Protein AF-A0A935QCA7-F1 (afdb_monomer_lite)

Radius of gyration: 32.14 Å; chains: 1; bounding box: 74×67×142 Å

pLDDT: mean 78.72, std 18.75, range [39.5, 98.75]

Foldseek 3Di:
DDDDDDDDDDDDDDDDDDDDDDDDDDDDDDDDDFCLDPDPWWWWWAKPNRTDTFDSRQWGWDWAEDLPFWIWIKTKGADPVFRKIKIFIFTQDPWWDKAFALADRRAEGGYKMKMDGNPWIWIQHLFSHFWIWTWPGDWQFKTWTAIWGKTATDPPDPPRIMTIGRTIIIGTHPPTYHDHHPDHHDWDWDADPNRIGTRRHDDDDDDPPPDDDPDPPDPPPPPPPPPDDDDDDDDDDDDDDD

Sequence (242 aa):
MPEVAREDPLIQARPAAAALVTAGCGGSDDPAGPDGGGGDNTFTATIDGQAWASDTNLIGVSGSASPTRPGTLTLSGYQSSSGRAITLSLSFFIGPATQPLGVNVGTTPGGVGTVMVSTDSWLTPLSGAAGFVTLSARTDERIAGTFHFTADALAGAVPATRSVTAGAFDITIDAGLPPLPTGVGSTAVATVGGAPWYAATIVGFMPAAGVFSPGPTTPPTRSRSRRRSPSRPATRTVSRRR

Secondary structure (DSSP, 8-state):
-----------------PPP-----------------SSS-EEEEEETTEEEE--GGG-EEEEEEETTEEEEEEEEEEETTTTEEEEEEEE---SSEEEEESS-TTTSSEEEEEEEETTEEEE--SSS-SEEEEEEEEETTEEEEEEEEEEEESTT-SSSEEEEEEEEEEEE-TT-PPPPP-SPPP--EEEETTEEEE-S------PSTT-----------------PPPPPPP--PPP---

Structure (mmCIF, N/CA/C/O backbone):
data_AF-A0A935QCA7-F1
#
_entry.id   AF-A0A935QCA7-F1
#
loop_
_atom_site.group_PDB
_atom_site.id
_atom_site.type_symbol
_atom_site.label_atom_id
_atom_site.label_alt_id
_atom_site.label_comp_id
_atom_site.label_asym_id
_atom_site.label_entity_id
_atom_site.label_seq_id
_atom_site.pdbx_PDB_ins_code
_atom_site.Cartn_x
_atom_site.Cartn_y
_atom_site.Cartn_z
_atom_site.occupancy
_atom_site.B_iso_or_equiv
_atom_site.auth_seq_id
_atom_site.auth_comp_id
_atom_site.auth_asym_id
_atom_site.auth_atom_id
_atom_site.pdbx_PDB_model_num
ATOM 1 N N . MET A 1 1 ? 44.587 -43.974 43.848 1.00 46.47 1 MET A N 1
ATOM 2 C CA . MET A 1 1 ? 45.429 -43.338 44.886 1.00 46.47 1 MET A CA 1
ATOM 3 C C . MET A 1 1 ? 46.556 -42.602 44.181 1.00 46.47 1 MET A C 1
ATOM 5 O O . MET A 1 1 ? 47.114 -43.248 43.298 1.00 46.47 1 MET A O 1
ATOM 9 N N . PRO A 1 2 ? 46.957 -41.364 44.535 1.00 56.16 2 PRO A N 1
ATOM 10 C CA . PRO A 1 2 ? 46.371 -40.298 45.383 1.00 56.16 2 PRO A CA 1
ATOM 11 C C . PRO A 1 2 ? 45.868 -39.108 44.505 1.00 56.16 2 PRO A C 1
ATOM 13 O O . PRO A 1 2 ? 46.162 -39.085 43.316 1.00 56.16 2 PRO A O 1
ATOM 16 N N . GLU A 1 3 ? 44.958 -38.211 44.903 1.00 52.09 3 GLU A N 1
ATOM 17 C CA . GLU A 1 3 ? 44.884 -37.281 46.057 1.00 52.09 3 GLU A CA 1
ATOM 18 C C . GLU A 1 3 ? 45.622 -35.933 45.824 1.00 52.09 3 GLU A C 1
ATOM 20 O O . GLU A 1 3 ? 46.782 -35.919 45.426 1.00 52.09 3 GLU A O 1
ATOM 25 N N . VAL A 1 4 ? 44.939 -34.840 46.218 1.00 55.34 4 VAL A N 1
ATOM 26 C CA . VAL A 1 4 ? 45.416 -33.475 46.571 1.00 55.34 4 VAL A CA 1
ATOM 27 C C . VAL A 1 4 ? 45.590 -32.498 45.391 1.00 55.34 4 VAL A C 1
ATOM 29 O O . VAL A 1 4 ? 46.539 -32.597 44.627 1.00 55.34 4 VAL A O 1
ATOM 32 N N . ALA A 1 5 ? 44.622 -31.622 45.089 1.00 58.06 5 ALA A N 1
ATOM 33 C CA . ALA A 1 5 ? 44.216 -30.370 45.767 1.00 58.06 5 ALA A CA 1
ATOM 34 C C . ALA A 1 5 ? 45.200 -29.194 45.604 1.00 58.06 5 ALA A C 1
ATOM 36 O O . ALA A 1 5 ? 46.392 -29.344 45.866 1.00 58.06 5 ALA A O 1
ATOM 37 N N . ARG A 1 6 ? 44.667 -28.008 45.261 1.00 61.03 6 ARG A N 1
ATOM 38 C CA . ARG A 1 6 ? 44.834 -26.760 46.036 1.00 61.03 6 ARG A CA 1
ATOM 39 C C . ARG A 1 6 ? 44.073 -25.579 45.427 1.00 61.03 6 ARG A C 1
ATOM 41 O O . ARG A 1 6 ? 44.167 -25.295 44.237 1.00 61.03 6 ARG A O 1
ATOM 48 N N . GLU A 1 7 ? 43.335 -24.936 46.318 1.00 59.41 7 GLU A N 1
ATOM 49 C CA . GLU A 1 7 ? 42.719 -23.615 46.243 1.00 59.41 7 GLU A CA 1
ATOM 50 C C . GLU A 1 7 ? 43.808 -22.522 46.218 1.00 59.41 7 GLU A C 1
ATOM 52 O O . GLU A 1 7 ? 44.901 -22.754 46.737 1.00 59.41 7 GLU A O 1
ATOM 57 N N . ASP A 1 8 ? 43.559 -21.363 45.597 1.00 61.22 8 ASP A N 1
ATOM 58 C CA . ASP A 1 8 ? 43.246 -20.112 46.322 1.00 61.22 8 ASP A CA 1
ATOM 59 C C . ASP A 1 8 ? 43.203 -18.861 45.400 1.00 61.22 8 ASP A C 1
ATOM 61 O O . ASP A 1 8 ? 43.739 -18.878 44.287 1.00 61.22 8 ASP A O 1
ATOM 65 N N . PRO A 1 9 ? 42.521 -17.777 45.833 1.00 63.38 9 PRO A N 1
ATOM 66 C CA . PRO A 1 9 ? 41.985 -16.704 45.004 1.00 63.38 9 PRO A CA 1
ATOM 67 C C . PRO A 1 9 ? 42.939 -15.515 44.856 1.00 63.38 9 PRO A C 1
ATOM 69 O O . PRO A 1 9 ? 43.702 -15.176 45.758 1.00 63.38 9 PRO A O 1
ATOM 72 N N . LEU A 1 10 ? 42.795 -14.778 43.753 1.00 60.47 10 LEU A N 1
ATOM 73 C CA . LEU A 1 10 ? 43.301 -13.411 43.652 1.00 60.47 10 LEU A CA 1
ATOM 74 C C . LEU A 1 10 ? 42.144 -12.428 43.500 1.00 60.47 10 LEU A C 1
ATOM 76 O O . LEU A 1 10 ? 41.567 -12.223 42.436 1.00 60.47 10 LEU A O 1
ATOM 80 N N . ILE A 1 11 ? 41.846 -11.827 44.647 1.00 57.12 11 ILE A N 1
ATOM 81 C CA . ILE A 1 11 ? 41.298 -10.489 44.837 1.00 57.12 11 ILE A CA 1
ATOM 82 C C . ILE A 1 11 ? 41.919 -9.534 43.805 1.00 57.12 11 ILE A C 1
ATOM 84 O O . ILE A 1 11 ? 43.132 -9.328 43.818 1.00 57.12 11 ILE A O 1
ATOM 88 N N . GLN A 1 12 ? 41.105 -8.890 42.963 1.00 57.69 12 GLN A N 1
ATOM 89 C CA . GLN A 1 12 ? 41.551 -7.699 42.241 1.00 57.69 12 GLN A CA 1
ATOM 90 C C . GLN A 1 12 ? 40.527 -6.569 42.330 1.00 57.69 12 GLN A C 1
ATOM 92 O O . GLN A 1 12 ? 39.317 -6.746 42.195 1.00 57.69 12 GLN A O 1
ATOM 97 N N . ALA A 1 13 ? 41.080 -5.415 42.680 1.00 54.44 13 ALA A N 1
ATOM 98 C CA . ALA A 1 13 ? 40.424 -4.245 43.215 1.00 54.44 13 ALA A CA 1
ATOM 99 C C . ALA A 1 13 ? 39.605 -3.459 42.181 1.00 54.44 13 ALA A C 1
ATOM 101 O O . ALA A 1 13 ? 39.908 -3.410 40.992 1.00 54.44 13 ALA A O 1
ATOM 102 N N . ARG A 1 14 ? 38.584 -2.785 42.714 1.00 53.31 14 ARG A N 1
ATOM 103 C CA . ARG A 1 14 ? 37.713 -1.806 42.055 1.00 53.31 14 ARG A CA 1
ATOM 104 C C . ARG A 1 14 ? 38.519 -0.614 41.521 1.00 53.31 14 ARG A C 1
ATOM 106 O O . ARG A 1 14 ? 39.461 -0.178 42.181 1.00 53.31 14 ARG A O 1
ATOM 113 N N . PRO A 1 15 ? 38.003 0.049 40.480 1.00 53.66 15 PRO A N 1
ATOM 114 C CA . PRO A 1 15 ? 37.894 1.500 40.551 1.00 53.66 15 PRO A CA 1
ATOM 115 C C . PRO A 1 15 ? 36.438 1.957 40.421 1.00 53.66 15 PRO A C 1
ATOM 117 O O . PRO A 1 15 ? 35.685 1.527 39.550 1.00 53.66 15 PRO A O 1
ATOM 120 N N . ALA A 1 16 ? 36.050 2.838 41.341 1.00 50.91 16 ALA A N 1
ATOM 121 C CA . ALA A 1 16 ? 34.823 3.610 41.286 1.00 50.91 16 ALA A CA 1
ATOM 122 C C . ALA A 1 16 ? 34.967 4.705 40.220 1.00 50.91 16 ALA A C 1
ATOM 124 O O . ALA A 1 16 ? 35.878 5.527 40.305 1.00 50.91 16 ALA A O 1
ATOM 125 N N . ALA A 1 17 ? 34.063 4.728 39.243 1.00 54.78 17 ALA A N 1
ATOM 126 C CA . ALA A 1 17 ? 33.897 5.851 38.331 1.00 54.78 17 ALA A CA 1
ATOM 127 C C . ALA A 1 17 ? 32.626 6.611 38.729 1.00 54.78 17 ALA A C 1
ATOM 129 O O . ALA A 1 17 ? 31.525 6.061 38.720 1.00 54.78 17 ALA A O 1
ATOM 130 N N . ALA A 1 18 ? 32.813 7.864 39.139 1.00 49.09 18 ALA A N 1
ATOM 131 C CA . ALA A 1 18 ? 31.759 8.813 39.450 1.00 49.09 18 ALA A CA 1
ATOM 132 C C . ALA A 1 18 ? 31.073 9.272 38.153 1.00 49.09 18 ALA A C 1
ATOM 134 O O . ALA A 1 18 ? 31.738 9.792 37.258 1.00 49.09 18 ALA A O 1
ATOM 135 N N . ALA A 1 19 ? 29.754 9.095 38.061 1.00 48.03 19 ALA A N 1
ATOM 136 C CA . ALA A 1 19 ? 28.940 9.655 36.989 1.00 48.03 19 ALA A CA 1
ATOM 137 C C . ALA A 1 19 ? 28.263 10.945 37.474 1.00 48.03 19 ALA A C 1
ATOM 139 O O . ALA A 1 19 ? 27.585 10.976 38.501 1.00 48.03 19 ALA A O 1
ATOM 140 N N . LEU A 1 20 ? 28.523 12.009 36.722 1.00 52.78 20 LEU A N 1
ATOM 141 C CA . LEU A 1 20 ? 28.057 13.379 36.886 1.00 52.78 20 LEU A CA 1
ATOM 142 C C . LEU A 1 20 ? 26.547 13.458 36.586 1.00 52.78 20 LEU A C 1
ATOM 144 O O . LEU A 1 20 ? 26.110 13.012 35.528 1.00 52.78 20 LEU A O 1
ATOM 148 N N . VAL A 1 21 ? 25.754 14.039 37.489 1.00 52.41 21 VAL A N 1
ATOM 149 C CA . VAL A 1 21 ? 24.323 14.308 37.269 1.00 52.41 21 VAL A CA 1
ATOM 150 C C . VAL A 1 21 ? 24.182 15.742 36.764 1.00 52.41 21 VAL A C 1
ATOM 152 O O . VAL A 1 21 ? 24.304 16.689 37.538 1.00 52.41 21 VAL A O 1
ATOM 155 N N . THR A 1 22 ? 23.933 15.919 35.469 1.00 54.44 22 THR A N 1
ATOM 156 C CA . THR A 1 22 ? 23.492 17.202 34.909 1.00 54.44 22 THR A CA 1
ATOM 157 C C . THR A 1 22 ? 21.975 17.210 34.811 1.00 54.44 22 THR A C 1
ATOM 159 O O . THR A 1 22 ? 21.391 16.546 33.958 1.00 54.44 22 THR A O 1
ATOM 162 N N . ALA A 1 23 ? 21.346 17.978 35.696 1.00 58.66 23 ALA A N 1
ATOM 163 C CA . ALA A 1 23 ? 19.968 18.413 35.557 1.00 58.66 23 ALA A CA 1
ATOM 164 C C . ALA A 1 23 ? 19.895 19.493 34.463 1.00 58.66 23 ALA A C 1
ATOM 166 O O . ALA A 1 23 ? 20.467 20.570 34.616 1.00 58.66 23 ALA A O 1
ATOM 167 N N . GLY A 1 24 ? 19.202 19.194 33.366 1.00 47.19 24 GLY A N 1
ATOM 168 C CA . GLY A 1 24 ? 18.862 20.142 32.309 1.00 47.19 24 GLY A CA 1
ATOM 169 C C . GLY A 1 24 ? 17.385 19.991 31.971 1.00 47.19 24 GLY A C 1
ATOM 170 O O . GLY A 1 24 ? 16.966 18.948 31.483 1.00 47.19 24 GLY A O 1
ATOM 171 N N . CYS A 1 25 ? 16.600 21.017 32.282 1.00 54.28 25 CYS A N 1
ATOM 172 C CA . CYS A 1 25 ? 15.182 21.124 31.966 1.00 54.28 25 CYS A CA 1
ATOM 173 C C . CYS A 1 25 ? 15.006 22.355 31.067 1.00 54.28 25 CYS A C 1
ATOM 175 O O . CYS A 1 25 ? 15.488 23.427 31.435 1.00 54.28 25 CYS A O 1
ATOM 177 N N . GLY A 1 26 ? 14.315 22.209 29.931 1.00 43.91 26 GLY A N 1
ATOM 178 C CA . GLY A 1 26 ? 13.704 23.333 29.213 1.00 43.91 26 GLY A CA 1
ATOM 179 C C . GLY A 1 26 ? 13.852 23.330 27.688 1.00 43.91 26 GLY A C 1
ATOM 180 O O . GLY A 1 26 ? 14.958 23.469 27.180 1.00 43.91 26 GLY A O 1
ATOM 181 N N . GLY A 1 27 ? 12.708 23.312 26.990 1.00 39.50 27 GLY A N 1
ATOM 182 C CA . GLY A 1 27 ? 12.550 23.948 25.675 1.00 39.50 27 GLY A CA 1
ATOM 183 C C . GLY A 1 27 ? 12.119 23.028 24.536 1.00 39.50 27 GLY A C 1
ATOM 184 O O . GLY A 1 27 ? 12.962 22.510 23.819 1.00 39.50 27 GLY A O 1
ATOM 185 N N . SER A 1 28 ? 10.807 22.872 24.376 1.00 49.06 28 SER A N 1
ATOM 186 C CA . SER A 1 28 ? 10.118 22.180 23.284 1.00 49.06 28 SER A CA 1
ATOM 187 C C . SER A 1 28 ? 10.320 22.854 21.923 1.00 49.06 28 SER A C 1
ATOM 189 O O . SER A 1 28 ? 10.193 24.071 21.857 1.00 49.06 28 SER A O 1
ATOM 191 N N . ASP A 1 29 ? 10.569 22.054 20.880 1.00 44.25 29 ASP A N 1
ATOM 192 C CA . ASP A 1 29 ? 10.090 22.196 19.487 1.00 44.25 29 ASP A CA 1
ATOM 193 C C . ASP A 1 29 ? 10.704 21.064 18.633 1.00 44.25 29 ASP A C 1
ATOM 195 O O . ASP A 1 29 ? 11.436 21.303 17.673 1.00 44.25 29 ASP A O 1
ATOM 199 N N . ASP A 1 30 ? 10.429 19.805 18.991 1.00 43.28 30 ASP A N 1
ATOM 200 C CA . ASP A 1 30 ? 10.737 18.674 18.110 1.00 43.28 30 ASP A CA 1
ATOM 201 C C . ASP A 1 30 ? 9.495 18.336 17.268 1.00 43.28 30 ASP A C 1
ATOM 203 O O . ASP A 1 30 ? 8.389 18.233 17.815 1.00 43.28 30 ASP A O 1
ATOM 207 N N . PRO A 1 31 ? 9.624 18.157 15.939 1.00 44.34 31 PRO A N 1
ATOM 208 C CA . PRO A 1 31 ? 8.545 17.590 15.148 1.00 44.34 31 PRO A CA 1
ATOM 209 C C . PRO A 1 31 ? 8.287 16.180 15.674 1.00 44.34 31 PRO A C 1
ATOM 211 O O . PRO A 1 31 ? 9.230 15.402 15.793 1.00 44.34 31 PRO A O 1
ATOM 214 N N . ALA A 1 32 ? 7.027 15.865 15.989 1.00 44.53 32 ALA A N 1
ATOM 215 C CA . ALA A 1 32 ? 6.603 14.527 16.385 1.00 44.53 32 ALA A CA 1
ATOM 216 C C . ALA A 1 32 ? 7.219 13.487 15.432 1.00 44.53 32 ALA A C 1
ATOM 218 O O . ALA A 1 32 ? 6.808 13.359 14.274 1.00 44.53 32 ALA A O 1
ATOM 219 N N . GLY A 1 33 ? 8.260 12.799 15.903 1.00 44.25 33 GLY A N 1
ATOM 220 C CA . GLY A 1 33 ? 8.757 11.597 15.259 1.00 44.25 33 GLY A CA 1
ATOM 221 C C . GLY A 1 33 ? 7.656 10.541 15.320 1.00 44.25 33 GLY A C 1
ATOM 222 O O . GLY A 1 33 ? 6.791 10.616 16.193 1.00 44.25 33 GLY A O 1
ATOM 223 N N . PRO A 1 34 ? 7.619 9.575 14.390 1.00 50.72 34 PRO A N 1
ATOM 224 C CA . PRO A 1 34 ? 6.672 8.484 14.516 1.00 50.72 34 PRO A CA 1
ATOM 225 C C . PRO A 1 34 ? 7.033 7.697 15.779 1.00 50.72 34 PRO A C 1
ATOM 227 O O . PRO A 1 34 ? 8.051 7.006 15.807 1.00 50.72 34 PRO A O 1
ATOM 230 N N . ASP A 1 35 ? 6.209 7.834 16.815 1.00 50.91 35 ASP A N 1
ATOM 231 C CA . ASP A 1 35 ? 6.250 7.031 18.033 1.00 50.91 35 ASP A CA 1
ATOM 232 C C . ASP A 1 35 ? 5.910 5.576 17.669 1.00 50.91 35 ASP A C 1
ATOM 234 O O . ASP A 1 35 ? 4.781 5.104 17.800 1.00 50.91 35 ASP A O 1
ATOM 238 N N . GLY A 1 36 ? 6.893 4.867 17.114 1.00 49.38 36 GLY A N 1
ATOM 239 C CA . GLY A 1 36 ? 6.853 3.430 16.892 1.00 49.38 36 GLY A CA 1
ATOM 240 C C . GLY A 1 36 ? 7.036 2.729 18.230 1.00 49.38 36 GLY A C 1
ATOM 241 O O . GLY A 1 36 ? 8.159 2.401 18.611 1.00 49.38 36 GLY A O 1
ATOM 242 N N . GLY A 1 37 ? 5.929 2.560 18.955 1.00 44.25 37 GLY A N 1
ATOM 243 C CA . GLY A 1 37 ? 5.856 1.874 20.241 1.00 44.25 37 GLY A CA 1
ATOM 244 C C . GLY A 1 37 ? 6.550 0.511 20.221 1.00 44.25 37 GLY A C 1
ATOM 245 O O . GLY A 1 37 ? 6.392 -0.283 19.291 1.00 44.25 37 GLY A O 1
ATOM 246 N N . GLY A 1 38 ? 7.340 0.247 21.262 1.00 46.62 38 GLY A N 1
ATOM 247 C CA . GLY A 1 38 ? 8.055 -1.009 21.486 1.00 46.62 38 GLY A CA 1
ATOM 248 C C . GLY A 1 38 ? 7.128 -2.164 21.875 1.00 46.62 38 GLY A C 1
ATOM 249 O O . GLY A 1 38 ? 7.169 -2.625 23.013 1.00 46.62 38 GLY A O 1
ATOM 250 N N . GLY A 1 39 ? 6.304 -2.623 20.931 1.00 60.97 39 GLY A N 1
ATOM 251 C CA . GLY A 1 39 ? 5.533 -3.869 20.994 1.00 60.97 39 GLY A CA 1
ATOM 252 C C . GLY A 1 39 ? 5.978 -4.877 19.926 1.00 60.97 39 GLY A C 1
ATOM 253 O O . GLY A 1 39 ? 6.902 -4.604 19.159 1.00 60.97 39 GLY A O 1
ATOM 254 N N . ASP A 1 40 ? 5.294 -6.023 19.839 1.00 81.94 40 ASP A N 1
ATOM 255 C CA . ASP A 1 40 ? 5.497 -7.090 18.835 1.00 81.94 40 ASP A CA 1
ATOM 256 C C . ASP A 1 40 ? 5.087 -6.663 17.401 1.00 81.94 40 ASP A C 1
ATOM 258 O O . ASP A 1 40 ? 4.494 -7.430 16.641 1.00 81.94 40 ASP A O 1
ATOM 262 N N . ASN A 1 41 ? 5.373 -5.414 17.022 1.00 92.44 41 ASN A N 1
ATOM 263 C CA . ASN A 1 41 ? 5.022 -4.837 15.734 1.00 92.44 41 ASN A CA 1
ATOM 264 C C . ASN A 1 41 ? 5.742 -5.586 14.613 1.00 92.44 41 ASN A C 1
ATOM 266 O O . ASN A 1 41 ? 6.968 -5.742 14.618 1.00 92.44 41 ASN A O 1
ATOM 270 N N . THR A 1 42 ? 4.978 -6.007 13.609 1.00 96.44 42 THR A N 1
ATOM 271 C CA . THR A 1 42 ? 5.507 -6.713 12.444 1.00 96.44 42 THR A CA 1
ATOM 272 C C . THR A 1 42 ? 5.120 -6.002 11.159 1.00 96.44 42 THR A C 1
ATOM 274 O O . THR A 1 42 ? 3.991 -5.544 10.986 1.00 96.44 42 THR A O 1
ATOM 277 N N . PHE A 1 43 ? 6.071 -5.926 10.229 1.00 97.94 43 PHE A N 1
ATOM 278 C CA . PHE A 1 43 ? 5.833 -5.478 8.864 1.00 97.94 43 PHE A CA 1
ATOM 279 C C . PHE A 1 43 ? 6.780 -6.244 7.941 1.00 97.94 43 PHE A C 1
ATOM 281 O O . PHE A 1 43 ? 7.991 -6.024 7.940 1.00 97.94 43 PHE A O 1
ATOM 288 N N . THR A 1 44 ? 6.228 -7.204 7.206 1.00 98.56 44 THR A N 1
ATOM 289 C CA . THR A 1 44 ? 6.987 -8.193 6.433 1.00 98.56 44 THR A CA 1
ATOM 290 C C . THR A 1 44 ? 6.431 -8.326 5.026 1.00 98.56 44 THR A C 1
ATOM 292 O O . THR A 1 44 ? 5.275 -7.985 4.771 1.00 98.56 44 THR A O 1
ATOM 295 N N . ALA A 1 45 ? 7.268 -8.780 4.097 1.00 98.69 45 ALA A N 1
ATOM 296 C CA . ALA A 1 45 ? 6.901 -9.051 2.714 1.00 98.69 45 ALA A CA 1
ATOM 297 C C . ALA A 1 45 ? 7.975 -9.899 2.021 1.00 98.69 45 ALA A C 1
ATOM 299 O O . ALA A 1 45 ? 9.017 -10.234 2.581 1.00 98.69 45 ALA A O 1
ATOM 300 N N . THR A 1 46 ? 7.740 -10.197 0.750 1.00 98.62 46 THR A N 1
ATOM 301 C CA . THR A 1 46 ? 8.733 -10.720 -0.184 1.00 98.62 46 THR A CA 1
ATOM 302 C C . THR A 1 46 ? 8.860 -9.761 -1.366 1.00 98.62 46 THR A C 1
ATOM 304 O O . THR A 1 46 ? 7.874 -9.519 -2.062 1.00 98.62 46 THR A O 1
ATOM 307 N N . ILE A 1 47 ? 10.062 -9.230 -1.601 1.00 98.31 47 ILE A N 1
ATOM 308 C CA . ILE A 1 47 ? 10.387 -8.333 -2.721 1.00 98.31 47 ILE A CA 1
ATOM 309 C C . ILE A 1 47 ? 11.178 -9.138 -3.755 1.00 98.31 47 ILE A C 1
ATOM 311 O O . ILE A 1 47 ? 12.303 -9.553 -3.481 1.00 98.31 47 ILE A O 1
ATOM 315 N N . ASP A 1 48 ? 10.592 -9.388 -4.925 1.00 97.69 48 ASP A N 1
ATOM 316 C CA . ASP A 1 48 ? 11.178 -10.209 -6.002 1.00 97.69 48 ASP A CA 1
ATOM 317 C C . ASP A 1 48 ? 11.718 -11.565 -5.524 1.00 97.69 48 ASP A C 1
ATOM 319 O O . ASP A 1 48 ? 12.842 -11.975 -5.822 1.00 97.69 48 ASP A O 1
ATOM 323 N N . GLY A 1 49 ? 10.919 -12.259 -4.716 1.00 97.56 49 GLY A N 1
ATOM 324 C CA . GLY A 1 49 ? 11.289 -13.554 -4.143 1.00 97.56 49 GLY A CA 1
ATOM 325 C C . GLY A 1 49 ? 12.252 -13.481 -2.953 1.00 97.56 49 GLY A C 1
ATOM 326 O O . GLY A 1 49 ? 12.534 -14.515 -2.357 1.00 97.56 49 GLY A O 1
ATOM 327 N N . GLN A 1 50 ? 12.743 -12.296 -2.572 1.00 97.62 50 GLN A N 1
ATOM 328 C CA . GLN A 1 50 ? 13.600 -12.116 -1.399 1.00 97.62 50 GLN A CA 1
ATOM 329 C C . GLN A 1 50 ? 12.787 -11.684 -0.181 1.00 97.62 50 GLN A C 1
ATOM 331 O O . GLN A 1 50 ? 12.052 -10.697 -0.244 1.00 97.62 50 GLN A O 1
ATOM 336 N N . ALA A 1 51 ? 12.949 -12.395 0.934 1.00 98.12 51 ALA A N 1
ATOM 337 C CA . ALA A 1 51 ? 12.300 -12.041 2.189 1.00 98.12 51 ALA A CA 1
ATOM 338 C C . ALA A 1 51 ? 12.723 -10.638 2.652 1.00 98.12 51 ALA A C 1
ATOM 340 O O . ALA A 1 51 ? 13.892 -10.254 2.563 1.00 98.12 51 ALA A O 1
ATOM 341 N N . TRP A 1 52 ? 11.756 -9.882 3.157 1.00 98.31 52 TRP A N 1
ATOM 342 C CA . TRP A 1 52 ? 11.938 -8.553 3.716 1.00 98.31 52 TRP A CA 1
ATOM 343 C C . TRP A 1 52 ? 11.139 -8.436 5.013 1.00 98.31 52 TRP A C 1
ATOM 345 O O . TRP A 1 52 ? 9.989 -8.870 5.098 1.00 98.31 52 TRP A O 1
ATOM 355 N N . ALA A 1 53 ? 11.758 -7.831 6.017 1.00 98.00 53 ALA A N 1
ATOM 356 C CA . ALA A 1 53 ? 11.123 -7.470 7.271 1.00 98.00 53 ALA A CA 1
ATOM 357 C C . ALA A 1 53 ? 11.674 -6.113 7.699 1.00 98.00 53 ALA A C 1
ATOM 359 O O . ALA A 1 53 ? 12.891 -5.909 7.654 1.00 98.00 53 ALA A O 1
ATOM 360 N N . SER A 1 54 ? 10.781 -5.202 8.078 1.00 97.69 54 SER A N 1
ATOM 361 C CA . SER A 1 54 ? 11.168 -3.946 8.711 1.00 97.69 54 SER A CA 1
ATOM 362 C C . SER A 1 54 ? 11.85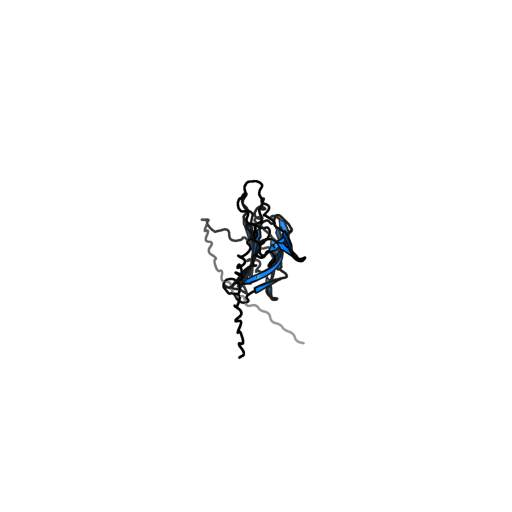6 -4.225 10.039 1.00 97.69 54 SER A C 1
ATOM 364 O O . SER A 1 54 ? 11.472 -5.147 10.760 1.00 97.69 54 SER A O 1
ATOM 366 N N . ASP A 1 55 ? 12.809 -3.374 10.402 1.00 95.44 55 ASP A N 1
ATOM 367 C CA . ASP A 1 55 ? 13.243 -3.298 11.789 1.00 95.44 55 ASP A CA 1
ATOM 368 C C . ASP A 1 55 ? 12.057 -2.788 12.620 1.00 95.44 55 ASP A C 1
ATOM 370 O O . ASP A 1 55 ? 11.383 -1.838 12.210 1.00 95.44 55 ASP A O 1
ATOM 374 N N . THR A 1 56 ? 11.783 -3.414 13.767 1.00 91.19 56 THR A N 1
ATOM 375 C CA . THR A 1 56 ? 10.591 -3.132 14.589 1.00 91.19 56 THR A CA 1
ATOM 376 C C . THR A 1 56 ? 10.486 -1.654 14.973 1.00 91.19 56 THR A C 1
ATOM 378 O O . THR A 1 56 ? 9.410 -1.071 14.886 1.00 91.19 56 THR A O 1
ATOM 381 N N . ASN A 1 57 ? 11.618 -1.016 15.290 1.00 90.12 57 ASN A N 1
ATOM 382 C CA . ASN A 1 57 ? 11.682 0.400 15.678 1.00 90.12 57 ASN A CA 1
ATOM 383 C C . ASN A 1 57 ? 11.575 1.374 14.491 1.00 90.12 57 ASN A C 1
ATOM 385 O O . ASN A 1 57 ? 11.591 2.584 14.690 1.00 90.12 57 ASN A O 1
ATOM 389 N N . LEU A 1 58 ? 11.530 0.866 13.256 1.00 93.75 58 LEU A N 1
ATOM 390 C CA . LEU A 1 58 ? 11.432 1.658 12.025 1.00 93.75 58 LEU A CA 1
ATOM 391 C C . LEU A 1 58 ? 10.112 1.399 11.288 1.00 93.75 58 LEU A C 1
ATOM 393 O O . LEU A 1 58 ? 9.982 1.693 10.097 1.00 93.75 58 LEU A O 1
ATOM 397 N N . ILE A 1 59 ? 9.130 0.850 12.006 1.00 94.69 59 ILE A N 1
ATOM 398 C CA . ILE A 1 59 ? 7.741 0.780 11.575 1.00 94.69 59 ILE A CA 1
ATOM 399 C C . ILE A 1 59 ? 7.060 2.091 11.969 1.00 94.69 59 ILE A C 1
ATOM 401 O O . ILE A 1 59 ? 7.101 2.508 13.123 1.00 94.69 59 ILE A O 1
ATOM 405 N N . GLY A 1 60 ? 6.429 2.739 10.996 1.00 90.69 60 GLY A N 1
ATOM 406 C CA . GLY A 1 60 ? 5.720 3.998 11.176 1.00 90.69 60 GLY A CA 1
ATOM 407 C C . GLY A 1 60 ? 4.274 3.887 10.723 1.00 90.69 60 GLY A C 1
ATOM 408 O O . GLY A 1 60 ? 3.984 3.360 9.647 1.00 90.69 60 GLY A O 1
ATOM 409 N N . VAL A 1 61 ? 3.373 4.437 11.530 1.00 90.81 61 VAL A N 1
ATOM 410 C CA . VAL A 1 61 ? 1.977 4.665 11.163 1.00 90.81 61 VAL A CA 1
ATOM 411 C C . VAL A 1 61 ? 1.709 6.145 11.338 1.00 90.81 61 VAL A C 1
ATOM 413 O O . VAL A 1 61 ? 1.943 6.714 12.398 1.00 90.81 61 VAL A O 1
ATOM 416 N N . SER A 1 62 ? 1.236 6.789 10.284 1.00 88.00 62 SER A N 1
ATOM 417 C CA . SER A 1 62 ? 0.801 8.178 10.352 1.00 88.00 62 SER A CA 1
ATOM 418 C C . SER A 1 62 ? -0.460 8.361 9.538 1.00 88.00 62 SER A C 1
ATOM 420 O O . SER A 1 62 ? -0.821 7.541 8.696 1.00 88.00 62 SER A O 1
ATOM 422 N N . GLY A 1 63 ? -1.155 9.458 9.762 1.00 82.19 63 GLY A N 1
ATOM 423 C CA . GLY A 1 63 ? -2.246 9.832 8.893 1.00 82.19 63 GLY A CA 1
ATOM 424 C C . GLY A 1 63 ? -2.828 11.162 9.295 1.00 82.19 63 GLY A C 1
ATOM 425 O O . GLY A 1 63 ? -2.411 11.795 10.261 1.00 82.19 63 GLY A O 1
ATOM 426 N N . SER A 1 64 ? -3.787 11.603 8.507 1.00 77.06 64 SER A N 1
ATOM 427 C CA . SER A 1 64 ? -4.469 12.864 8.736 1.00 77.06 64 SER A CA 1
ATOM 428 C C . SER A 1 64 ? -5.925 12.704 8.362 1.00 77.06 64 SER A C 1
ATOM 430 O O . SER A 1 64 ? -6.255 11.971 7.433 1.00 77.06 64 SER A O 1
ATOM 432 N N . ALA A 1 65 ? -6.798 13.405 9.069 1.00 70.12 65 ALA A N 1
ATOM 433 C CA . ALA A 1 65 ? -8.201 13.507 8.724 1.00 70.12 65 ALA A CA 1
ATOM 434 C C . ALA A 1 65 ? -8.612 14.975 8.776 1.00 70.12 65 ALA A C 1
ATOM 436 O O . ALA A 1 65 ? -8.144 15.740 9.618 1.00 70.12 65 ALA A O 1
ATOM 437 N N . SER A 1 66 ? -9.481 15.378 7.857 1.00 65.50 66 SER A N 1
ATOM 438 C CA . SER A 1 66 ? -10.102 16.698 7.870 1.00 65.50 66 SER A CA 1
ATOM 439 C C . SER A 1 66 ? -11.597 16.522 7.633 1.00 65.50 66 SER A C 1
ATOM 441 O O . SER A 1 66 ? -11.968 15.686 6.813 1.00 65.50 66 SER A O 1
ATOM 443 N N . PRO A 1 67 ? -12.469 17.343 8.243 1.00 62.62 67 PRO A N 1
ATOM 444 C CA . PRO A 1 67 ? -13.904 17.311 7.948 1.00 62.62 67 PRO A CA 1
ATOM 445 C C . PRO A 1 67 ? -14.226 17.526 6.461 1.00 62.62 67 PRO A C 1
ATOM 447 O O . PRO A 1 67 ? -15.299 17.164 5.995 1.00 62.62 67 PRO A O 1
ATOM 450 N N . THR A 1 68 ? -13.300 18.143 5.721 1.00 63.12 68 THR A N 1
ATOM 451 C CA . THR A 1 68 ? -13.477 18.523 4.312 1.00 63.12 68 THR A CA 1
ATOM 452 C C . THR A 1 68 ? -12.674 17.665 3.342 1.00 63.12 68 THR A C 1
ATOM 454 O O . THR A 1 68 ? -12.790 17.856 2.131 1.00 63.12 68 THR A O 1
ATOM 457 N N . ARG A 1 69 ? -11.835 16.744 3.838 1.00 63.91 69 ARG A N 1
ATOM 458 C CA . ARG A 1 69 ? -10.969 15.924 2.989 1.00 63.91 69 ARG A CA 1
ATOM 459 C C . ARG A 1 69 ? -11.013 14.457 3.391 1.00 63.91 69 ARG A C 1
ATOM 461 O O . ARG A 1 69 ? -11.088 14.149 4.578 1.00 63.91 69 ARG A O 1
ATOM 468 N N . PRO A 1 70 ? -10.879 13.556 2.412 1.00 66.62 70 PRO A N 1
ATOM 469 C CA . PRO A 1 70 ? -10.574 12.162 2.682 1.00 66.62 70 PRO A CA 1
ATOM 470 C C . PRO A 1 70 ? -9.397 12.050 3.646 1.00 66.62 70 PRO A C 1
ATOM 472 O O . PRO A 1 70 ? -8.338 12.628 3.397 1.00 66.62 70 PRO A O 1
ATOM 475 N N . GLY A 1 71 ? -9.581 11.338 4.753 1.00 77.12 71 GLY A N 1
ATOM 476 C CA . GLY A 1 71 ? -8.468 11.027 5.630 1.00 77.12 71 GLY A CA 1
ATOM 477 C C . GLY A 1 71 ? -7.499 10.063 4.946 1.00 77.12 71 GLY A C 1
ATOM 478 O O . GLY A 1 71 ? -7.908 9.146 4.223 1.00 77.12 71 GLY A O 1
ATOM 479 N N . THR A 1 72 ? -6.216 10.299 5.181 1.00 85.31 72 THR A N 1
ATOM 480 C CA . THR A 1 72 ? -5.100 9.504 4.674 1.00 85.31 72 THR A CA 1
ATOM 481 C C . THR A 1 72 ? -4.511 8.674 5.806 1.00 85.31 72 THR A C 1
ATOM 483 O O . THR A 1 72 ? -4.524 9.084 6.966 1.00 85.31 72 THR A O 1
ATOM 486 N N . LEU A 1 73 ? -3.999 7.500 5.465 1.00 89.00 73 LEU A N 1
ATOM 487 C CA . LEU A 1 73 ? -3.273 6.607 6.354 1.00 89.00 73 LEU A CA 1
ATOM 488 C C . LEU A 1 73 ? -2.011 6.162 5.620 1.00 89.00 73 LEU A C 1
ATOM 490 O O . LEU A 1 73 ? -2.104 5.611 4.529 1.00 89.00 73 LEU A O 1
ATOM 494 N N . THR A 1 74 ? -0.852 6.379 6.219 1.00 92.69 74 THR A N 1
ATOM 495 C CA . THR A 1 74 ? 0.435 5.926 5.707 1.00 92.69 74 THR A CA 1
ATOM 496 C C . THR A 1 74 ? 1.015 4.891 6.655 1.00 92.69 74 THR A C 1
ATOM 498 O O . THR A 1 74 ? 1.173 5.160 7.844 1.00 92.69 74 THR A O 1
ATOM 501 N N . LEU A 1 75 ? 1.340 3.722 6.114 1.00 95.12 75 LEU A N 1
ATOM 502 C CA . LEU A 1 75 ? 2.104 2.679 6.792 1.00 95.12 75 LEU A CA 1
ATOM 503 C C . LEU A 1 75 ? 3.484 2.630 6.150 1.00 95.12 75 LEU A C 1
ATOM 505 O O . LEU A 1 75 ? 3.581 2.583 4.925 1.00 95.12 75 LEU A O 1
ATOM 509 N N . SER A 1 76 ? 4.543 2.622 6.944 1.00 97.06 76 SER A N 1
ATOM 510 C CA . SER A 1 76 ? 5.914 2.520 6.447 1.00 97.06 76 SER A CA 1
ATOM 511 C C . SER A 1 76 ? 6.721 1.533 7.271 1.00 97.06 76 SER A C 1
ATOM 513 O O . SER A 1 76 ? 6.548 1.451 8.482 1.00 97.06 76 SER A O 1
ATOM 515 N N . GLY A 1 77 ? 7.617 0.808 6.614 1.00 97.50 77 GLY A N 1
ATOM 516 C CA . GLY A 1 77 ? 8.634 -0.006 7.264 1.00 97.50 77 GLY A CA 1
ATOM 517 C C . GLY A 1 77 ? 9.965 0.147 6.543 1.00 97.50 77 GLY A C 1
ATOM 518 O O . GLY A 1 77 ? 10.000 0.330 5.321 1.00 97.50 77 GLY A O 1
ATOM 519 N N . TYR A 1 78 ? 11.059 0.059 7.290 1.00 97.38 78 TYR A N 1
ATOM 520 C CA . TYR A 1 78 ? 12.420 0.175 6.780 1.00 97.38 78 TYR A CA 1
ATOM 521 C C . TYR A 1 78 ? 13.317 -0.916 7.364 1.00 97.38 78 TYR A C 1
ATOM 523 O O . TYR A 1 78 ? 13.302 -1.184 8.562 1.00 97.38 78 TYR A O 1
ATOM 531 N N . GLN A 1 79 ? 14.115 -1.535 6.500 1.00 97.31 79 GLN A N 1
ATOM 532 C CA . GLN A 1 79 ? 15.117 -2.529 6.862 1.00 97.31 79 GLN A CA 1
ATOM 533 C C . GLN A 1 79 ? 16.510 -1.909 6.728 1.00 97.31 79 GLN A C 1
ATOM 535 O O . GLN A 1 79 ? 17.038 -1.779 5.619 1.00 97.31 79 GLN A O 1
ATOM 540 N N . SER A 1 80 ? 17.124 -1.541 7.852 1.00 95.62 80 SER A N 1
ATOM 541 C CA . SER A 1 80 ? 18.409 -0.832 7.886 1.00 95.62 80 SER A CA 1
ATOM 542 C C . SER A 1 80 ? 19.565 -1.626 7.290 1.00 95.62 80 SER A C 1
ATOM 544 O O . SER A 1 80 ? 20.407 -1.054 6.601 1.00 95.62 80 SER A O 1
ATOM 546 N N . SER A 1 81 ? 19.570 -2.946 7.475 1.00 94.75 81 SER A N 1
ATOM 547 C CA . SER A 1 81 ? 20.626 -3.833 6.974 1.00 94.75 81 SER A CA 1
ATOM 548 C C . SER A 1 81 ? 20.742 -3.862 5.447 1.00 94.75 81 SER A C 1
ATOM 550 O O . SER A 1 81 ? 21.827 -4.101 4.921 1.00 94.75 81 SER A O 1
ATOM 552 N N . SER A 1 82 ? 19.643 -3.615 4.726 1.00 94.19 82 SER A N 1
ATOM 553 C CA . SER A 1 82 ? 19.590 -3.666 3.259 1.00 94.19 82 SER A CA 1
ATOM 554 C C . SER A 1 82 ? 19.234 -2.328 2.605 1.00 94.19 82 SER A C 1
ATOM 556 O O . SER A 1 82 ? 19.273 -2.223 1.377 1.00 94.19 82 SER A O 1
ATOM 558 N N . GLY A 1 83 ? 18.870 -1.316 3.400 1.00 95.50 83 GLY A N 1
ATOM 559 C CA . GLY A 1 83 ? 18.398 -0.020 2.916 1.00 95.50 83 GLY A CA 1
ATOM 560 C C . GLY A 1 83 ? 17.087 -0.102 2.132 1.00 95.50 83 GLY A C 1
ATOM 561 O O . GLY A 1 83 ? 16.874 0.692 1.214 1.00 95.50 83 GLY A O 1
ATOM 562 N N . ARG A 1 84 ? 16.242 -1.099 2.428 1.00 97.81 84 ARG A N 1
ATOM 563 C CA . ARG A 1 84 ? 14.975 -1.343 1.724 1.00 97.81 84 ARG A CA 1
ATOM 564 C C . ARG A 1 84 ? 13.791 -0.855 2.541 1.00 97.81 84 ARG A C 1
ATOM 566 O O . ARG A 1 84 ? 13.667 -1.217 3.710 1.00 97.81 84 ARG A O 1
ATOM 573 N N . ALA A 1 85 ? 12.887 -0.124 1.903 1.00 98.31 85 ALA A 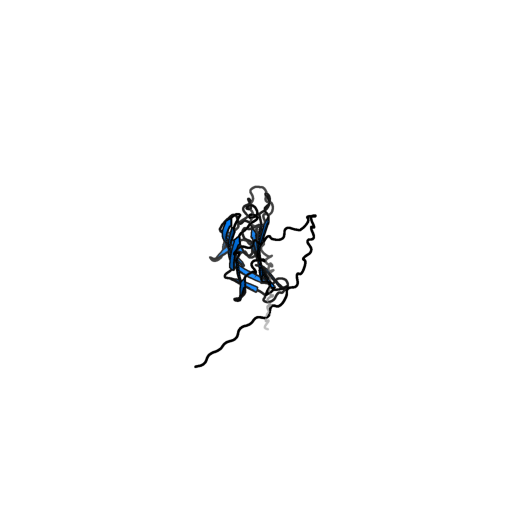N 1
ATOM 574 C CA . ALA A 1 85 ? 11.670 0.391 2.516 1.00 98.31 85 ALA A CA 1
ATOM 575 C C . ALA A 1 85 ? 10.424 -0.037 1.738 1.00 98.31 85 ALA A C 1
ATOM 577 O O . ALA A 1 85 ? 10.460 -0.135 0.508 1.00 98.31 85 ALA A O 1
ATOM 578 N N . ILE A 1 86 ? 9.315 -0.213 2.452 1.00 98.69 86 ILE A N 1
ATOM 579 C CA . ILE A 1 86 ? 7.975 -0.304 1.870 1.00 98.69 86 ILE A CA 1
ATOM 580 C C . ILE A 1 86 ? 7.104 0.762 2.523 1.00 98.69 86 ILE A C 1
ATOM 582 O O . ILE A 1 86 ? 7.048 0.851 3.748 1.00 98.69 86 ILE A O 1
ATOM 586 N N . THR A 1 87 ? 6.389 1.525 1.698 1.00 98.38 87 THR A N 1
ATOM 587 C CA . THR A 1 87 ? 5.401 2.507 2.153 1.00 98.38 87 THR A CA 1
ATOM 588 C C . THR A 1 87 ? 4.067 2.257 1.463 1.00 98.38 87 THR A C 1
ATOM 590 O O . THR A 1 87 ? 4.010 2.114 0.244 1.00 98.38 87 THR A O 1
ATOM 593 N N . LEU A 1 88 ? 2.985 2.225 2.234 1.00 98.06 88 LEU A N 1
ATOM 594 C CA . LEU A 1 88 ? 1.609 2.156 1.755 1.00 98.06 88 LEU A CA 1
ATOM 595 C C . LEU A 1 88 ? 0.915 3.467 2.109 1.00 98.06 88 LEU A C 1
ATOM 597 O O . LEU A 1 88 ? 0.736 3.761 3.287 1.00 98.06 88 LEU A O 1
ATOM 601 N N . SER A 1 89 ? 0.503 4.240 1.108 1.00 95.38 89 SER A N 1
ATOM 602 C CA . SER A 1 89 ? -0.290 5.457 1.305 1.00 95.38 89 SER A CA 1
ATOM 603 C C . SER A 1 89 ? -1.725 5.177 0.896 1.00 95.38 89 SER A C 1
ATOM 605 O O . SER A 1 89 ? -2.008 4.978 -0.282 1.00 95.38 89 SER A O 1
ATOM 607 N N . LEU A 1 90 ? -2.620 5.142 1.876 1.00 92.69 90 LEU A N 1
ATOM 608 C CA . LEU A 1 90 ? -4.000 4.687 1.770 1.00 92.69 90 LEU A CA 1
ATOM 609 C C . LEU A 1 90 ? -4.974 5.818 2.096 1.00 92.69 90 LEU A C 1
ATOM 611 O O . LEU A 1 90 ? -4.653 6.772 2.803 1.00 92.69 90 LEU A O 1
ATOM 615 N N . SER A 1 91 ? -6.198 5.721 1.596 1.00 89.69 91 SER A N 1
ATOM 616 C CA . SER A 1 91 ? -7.279 6.662 1.892 1.00 89.69 91 SER A CA 1
ATOM 617 C C . SER A 1 91 ? -8.628 5.962 1.918 1.00 89.69 91 SER A C 1
ATOM 619 O O . SER A 1 91 ? -8.792 4.878 1.357 1.00 89.69 91 SER A O 1
ATOM 621 N N . PHE A 1 92 ? -9.599 6.593 2.585 1.00 80.25 92 PHE A N 1
ATOM 622 C CA . PHE A 1 92 ? -10.986 6.112 2.680 1.00 80.25 92 PHE A CA 1
ATOM 623 C C . PHE A 1 92 ? -11.163 4.729 3.333 1.00 80.25 92 PHE A C 1
ATOM 625 O O . PHE A 1 92 ? -12.157 4.043 3.100 1.00 80.25 92 PHE A O 1
ATOM 632 N N . PHE A 1 93 ? -10.222 4.316 4.179 1.00 80.69 93 PHE A N 1
ATOM 633 C CA . PHE A 1 93 ? -10.365 3.107 4.982 1.00 80.69 93 PHE A CA 1
ATOM 634 C C . PHE A 1 93 ? -11.121 3.413 6.273 1.00 80.69 93 PHE A C 1
ATOM 636 O O . PHE A 1 93 ? -10.555 3.976 7.205 1.00 80.69 93 PHE A O 1
ATOM 643 N N . ILE A 1 94 ? -12.394 3.029 6.328 1.00 78.81 94 ILE A N 1
ATOM 644 C CA . ILE A 1 94 ? -13.245 3.197 7.519 1.00 78.81 94 ILE A CA 1
ATOM 645 C C . ILE A 1 94 ? -13.272 1.958 8.428 1.00 78.81 94 ILE A C 1
ATOM 647 O O . ILE A 1 94 ? -13.825 2.005 9.518 1.00 78.81 94 ILE A O 1
ATOM 651 N N . GLY A 1 95 ? -12.676 0.846 7.996 1.00 83.81 95 GLY A N 1
ATOM 652 C CA . GLY A 1 95 ? -12.669 -0.416 8.730 1.00 83.81 95 GLY A CA 1
ATOM 653 C C . GLY A 1 95 ? -12.025 -1.543 7.920 1.00 83.81 95 GLY A C 1
ATOM 654 O O . GLY A 1 95 ? -11.365 -1.259 6.912 1.00 83.81 95 GLY A O 1
ATOM 655 N N . PRO A 1 96 ? -12.211 -2.808 8.342 1.00 89.94 96 PRO A N 1
ATOM 656 C CA . PRO A 1 96 ? -11.743 -3.970 7.598 1.00 89.94 96 PRO A CA 1
ATOM 657 C C . PRO A 1 96 ? -12.324 -3.998 6.183 1.00 89.94 96 PRO A C 1
ATOM 659 O O . PRO A 1 96 ? -13.540 -3.960 5.995 1.00 89.94 96 PRO A O 1
ATOM 662 N N . ALA A 1 97 ? -11.449 -4.025 5.184 1.00 92.38 97 ALA A N 1
ATOM 663 C CA . ALA A 1 97 ? -11.817 -4.017 3.773 1.00 92.38 97 ALA A CA 1
ATOM 664 C C . ALA A 1 97 ? -10.617 -4.404 2.907 1.00 92.38 97 ALA A C 1
ATOM 666 O O . ALA A 1 97 ? -9.467 -4.192 3.296 1.00 92.38 97 ALA A O 1
ATOM 667 N N . THR A 1 98 ? -10.894 -4.887 1.698 1.00 95.19 98 THR A N 1
ATOM 668 C CA . THR A 1 98 ? -9.905 -4.993 0.621 1.00 95.19 98 THR A CA 1
ATOM 669 C C . THR A 1 98 ? -10.079 -3.807 -0.319 1.00 95.19 98 THR A C 1
ATOM 671 O O . THR A 1 98 ? -11.186 -3.559 -0.794 1.00 95.19 98 THR A O 1
ATOM 674 N N . GLN A 1 99 ? -9.002 -3.072 -0.591 1.00 94.06 99 GLN A N 1
ATOM 675 C CA . GLN A 1 99 ? -9.009 -1.941 -1.522 1.00 94.06 99 GLN A CA 1
ATOM 676 C C . GLN A 1 99 ? -7.879 -2.073 -2.548 1.00 94.06 99 GLN A C 1
ATOM 678 O O . GLN A 1 99 ? -6.831 -2.655 -2.234 1.00 94.06 99 GLN A O 1
ATOM 683 N N . PRO A 1 100 ? -8.069 -1.540 -3.767 1.00 96.19 100 PRO A N 1
ATOM 684 C CA . PRO A 1 100 ? -7.049 -1.594 -4.800 1.00 96.19 100 PRO A CA 1
ATOM 685 C C . PRO A 1 100 ? -5.860 -0.686 -4.469 1.00 96.19 100 PRO A C 1
ATOM 687 O O . PRO A 1 100 ? -5.992 0.377 -3.855 1.00 96.19 100 PRO A O 1
ATOM 690 N N . LEU A 1 101 ? -4.690 -1.100 -4.943 1.00 97.12 101 LEU A N 1
ATOM 691 C CA . LEU A 1 101 ? -3.508 -0.259 -5.062 1.00 97.12 101 LEU A CA 1
ATOM 692 C C . LEU A 1 101 ? -3.327 0.186 -6.519 1.00 97.12 101 LEU A C 1
ATOM 694 O O . LEU A 1 101 ? -3.783 -0.471 -7.459 1.00 97.12 101 LEU A O 1
ATOM 698 N N . GLY A 1 102 ? -2.659 1.322 -6.706 1.00 96.69 102 GLY A N 1
ATOM 699 C CA . GLY A 1 102 ? -2.576 1.993 -8.001 1.00 96.69 102 GLY A CA 1
ATOM 700 C C . GLY A 1 102 ? -3.780 2.890 -8.281 1.00 96.69 102 GLY A C 1
ATOM 701 O O . GLY A 1 102 ? -4.212 3.006 -9.425 1.00 96.69 102 GLY A O 1
ATOM 702 N N . VAL A 1 103 ? -4.346 3.514 -7.249 1.00 94.88 103 VAL A N 1
ATOM 703 C CA . VAL A 1 103 ? -5.409 4.519 -7.381 1.00 94.88 103 VAL A CA 1
ATOM 704 C C . VAL A 1 103 ? -4.987 5.834 -6.729 1.00 94.88 103 VAL A C 1
ATOM 706 O O . VAL A 1 103 ? -4.131 5.877 -5.847 1.00 94.88 103 VAL A O 1
ATOM 709 N N . ASN A 1 104 ? -5.589 6.936 -7.161 1.00 90.81 104 ASN A N 1
ATOM 710 C CA . ASN A 1 104 ? -5.330 8.257 -6.615 1.00 90.81 104 ASN A CA 1
ATOM 711 C C . ASN A 1 104 ? -6.030 8.412 -5.258 1.00 90.81 104 ASN A C 1
ATOM 713 O O . ASN A 1 104 ? -7.248 8.614 -5.197 1.00 90.81 104 ASN A O 1
ATOM 717 N N . VAL A 1 105 ? -5.219 8.393 -4.197 1.00 87.19 105 VAL A N 1
ATOM 718 C CA . VAL A 1 105 ? -5.608 8.552 -2.784 1.00 87.19 105 VAL A CA 1
ATOM 719 C C . VAL A 1 105 ? -6.507 9.763 -2.510 1.00 87.19 105 VAL A C 1
ATOM 721 O O . VAL A 1 105 ? -7.334 9.724 -1.608 1.00 87.19 105 VAL A O 1
ATOM 724 N N . GLY A 1 106 ? -6.409 10.831 -3.306 1.00 84.25 106 GLY A N 1
ATOM 725 C CA . GLY A 1 106 ? -7.231 12.029 -3.127 1.00 84.25 106 GLY A CA 1
ATOM 726 C C . GLY A 1 106 ? -8.670 11.895 -3.632 1.00 84.25 106 GLY A C 1
ATOM 727 O O . GLY A 1 106 ? -9.499 12.745 -3.321 1.00 84.25 106 GLY A O 1
ATOM 728 N N . THR A 1 107 ? -8.978 10.865 -4.425 1.00 84.06 107 THR A N 1
ATOM 729 C CA . THR A 1 107 ? -10.268 10.764 -5.138 1.00 84.06 107 THR A CA 1
ATOM 730 C C . THR A 1 107 ? -10.952 9.411 -5.003 1.00 84.06 107 THR A C 1
ATOM 732 O O . THR A 1 107 ? -12.181 9.353 -5.028 1.00 84.06 107 THR A O 1
ATOM 735 N N . THR A 1 108 ? -10.173 8.337 -4.855 1.00 87.38 108 THR A N 1
ATOM 736 C CA . THR A 1 108 ? -10.656 6.956 -4.949 1.00 87.38 108 THR A CA 1
ATOM 737 C C . THR A 1 108 ? -10.228 6.161 -3.711 1.00 87.38 108 THR A C 1
ATOM 739 O O . THR A 1 108 ? -9.062 6.256 -3.321 1.00 87.38 108 THR A O 1
ATOM 742 N N . PRO A 1 109 ? -11.128 5.371 -3.091 1.00 89.56 109 PRO A N 1
ATOM 743 C CA . PRO A 1 109 ? -10.764 4.435 -2.030 1.00 89.56 109 PRO A CA 1
ATOM 744 C C . PRO A 1 109 ? -9.664 3.459 -2.445 1.00 89.56 109 PRO A C 1
ATOM 746 O O . PRO A 1 109 ? -9.705 2.903 -3.541 1.00 89.56 109 PRO A O 1
ATOM 749 N N . GLY A 1 110 ? -8.687 3.263 -1.559 1.00 92.94 110 GLY A N 1
ATOM 750 C CA . GLY A 1 110 ? -7.478 2.489 -1.834 1.00 92.94 110 GLY A CA 1
ATOM 751 C C . GLY A 1 110 ? -6.225 3.326 -1.670 1.00 92.94 110 GLY A C 1
ATOM 752 O O . GLY A 1 110 ? -6.157 4.164 -0.768 1.00 92.94 110 GLY A O 1
ATOM 753 N N . GLY A 1 111 ? -5.221 3.087 -2.508 1.00 95.12 111 GLY A N 1
ATOM 754 C CA . GLY A 1 111 ? -4.038 3.928 -2.488 1.00 95.12 111 GLY A CA 1
ATOM 755 C C . GLY A 1 111 ? -2.903 3.508 -3.400 1.00 95.12 111 GLY A C 1
ATOM 756 O O . GLY A 1 111 ? -3.122 2.970 -4.485 1.00 95.12 111 GLY A O 1
ATOM 757 N N . VAL A 1 112 ? -1.681 3.781 -2.955 1.00 97.81 112 VAL A N 1
ATOM 758 C CA . VAL A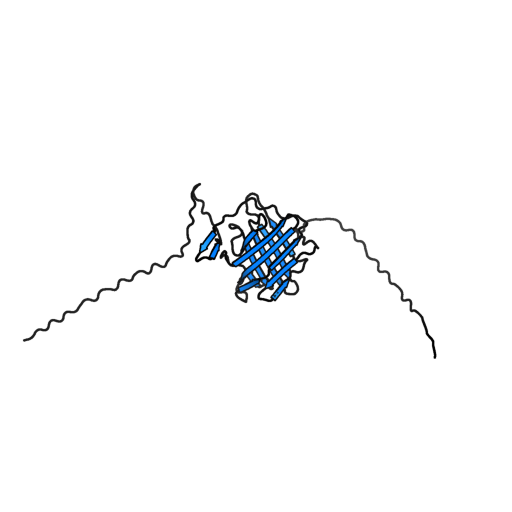 1 112 ? -0.447 3.453 -3.672 1.00 97.81 112 VAL A CA 1
ATOM 759 C C . VAL A 1 112 ? 0.539 2.735 -2.760 1.00 97.81 112 VAL A C 1
ATOM 761 O O . VAL A 1 112 ? 0.578 2.977 -1.552 1.00 97.81 112 VAL A O 1
ATOM 764 N N . GLY A 1 113 ? 1.322 1.841 -3.356 1.00 98.31 113 GLY A N 1
ATOM 765 C CA . GLY A 1 113 ? 2.453 1.182 -2.716 1.00 98.31 113 GLY A CA 1
ATOM 766 C C . GLY A 1 113 ? 3.761 1.684 -3.313 1.00 98.31 113 GLY A C 1
ATOM 767 O O . GLY A 1 113 ? 3.874 1.829 -4.532 1.00 98.31 113 GLY A O 1
ATOM 768 N N . THR A 1 114 ? 4.746 1.919 -2.459 1.00 98.56 114 THR A N 1
ATOM 769 C CA . THR A 1 114 ? 6.090 2.339 -2.849 1.00 98.56 114 THR A CA 1
ATOM 770 C C . THR A 1 114 ? 7.103 1.355 -2.290 1.00 98.56 114 THR A C 1
ATOM 772 O O . THR A 1 114 ? 7.023 0.977 -1.121 1.00 98.56 114 THR A O 1
ATOM 775 N N . VAL A 1 115 ? 8.074 0.969 -3.113 1.00 98.50 115 VAL A N 1
ATOM 776 C CA . VAL A 1 115 ? 9.291 0.277 -2.675 1.00 98.50 115 VAL A CA 1
ATOM 777 C C . VAL A 1 115 ? 10.456 1.231 -2.856 1.00 98.50 115 VAL A C 1
ATOM 779 O O . VAL A 1 115 ? 10.562 1.880 -3.894 1.00 98.50 115 VAL A O 1
ATOM 782 N N . MET A 1 116 ? 11.341 1.300 -1.871 1.00 98.06 116 MET A N 1
ATOM 783 C CA . MET A 1 116 ? 12.600 2.028 -1.975 1.00 98.06 116 MET A CA 1
ATOM 784 C C . MET A 1 116 ? 13.755 1.067 -1.716 1.00 98.06 116 M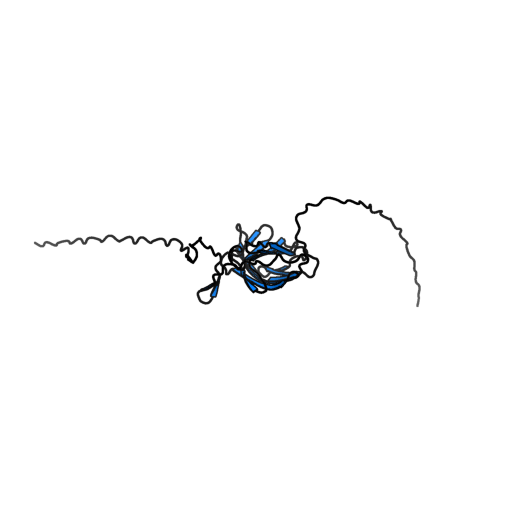ET A C 1
ATOM 786 O O . MET A 1 116 ? 13.664 0.218 -0.830 1.00 98.06 116 MET A O 1
ATOM 790 N N . VAL A 1 117 ? 14.826 1.179 -2.493 1.00 96.25 117 VAL A N 1
ATOM 791 C CA . VAL A 1 117 ? 16.071 0.434 -2.285 1.00 96.25 117 VAL A CA 1
ATOM 792 C C . VAL A 1 117 ? 17.213 1.420 -2.472 1.00 96.25 117 VAL A C 1
ATOM 794 O O . VAL A 1 117 ? 17.502 1.823 -3.596 1.00 96.25 117 VAL A O 1
ATOM 797 N N . SER A 1 118 ? 17.862 1.820 -1.377 1.00 92.12 118 SER A N 1
ATOM 798 C CA . SER A 1 118 ? 18.833 2.920 -1.400 1.00 92.12 118 SER A CA 1
ATOM 799 C C . SER A 1 118 ? 18.200 4.201 -1.980 1.00 92.12 118 SER A C 1
ATOM 801 O O . SER A 1 118 ? 17.212 4.680 -1.431 1.00 92.12 118 SER A O 1
ATOM 803 N N . THR A 1 119 ? 18.732 4.761 -3.068 1.00 92.94 119 THR A N 1
ATOM 804 C CA . THR A 1 119 ? 18.192 5.961 -3.733 1.00 92.94 119 THR A CA 1
ATOM 805 C C . THR A 1 119 ? 17.123 5.662 -4.784 1.00 92.94 119 THR A C 1
ATOM 807 O O . THR A 1 119 ? 16.474 6.587 -5.272 1.00 92.94 119 THR A O 1
ATOM 810 N N . ASP A 1 120 ? 16.940 4.393 -5.147 1.00 97.44 120 ASP A N 1
ATOM 811 C CA . ASP A 1 120 ? 15.996 3.980 -6.179 1.00 97.44 120 ASP A CA 1
ATOM 812 C C . ASP A 1 120 ? 14.603 3.765 -5.592 1.00 97.44 120 ASP A C 1
ATOM 814 O O . ASP A 1 120 ? 14.442 3.287 -4.464 1.00 97.44 120 ASP A O 1
ATOM 818 N N . SER A 1 121 ? 13.575 4.087 -6.377 1.00 97.94 121 SER A N 1
ATOM 819 C CA . SER A 1 121 ? 12.183 3.943 -5.959 1.00 97.94 121 SER A CA 1
ATOM 820 C C . SER A 1 121 ? 11.303 3.358 -7.055 1.00 97.94 121 SER A C 1
ATOM 822 O O . SER A 1 121 ? 11.519 3.572 -8.247 1.00 97.94 121 SER A O 1
ATOM 824 N N . TRP A 1 122 ? 10.288 2.619 -6.622 1.00 98.56 122 TRP A N 1
ATOM 825 C CA . TRP A 1 122 ? 9.248 2.041 -7.459 1.00 98.56 122 TRP A CA 1
ATOM 826 C C . TRP A 1 122 ?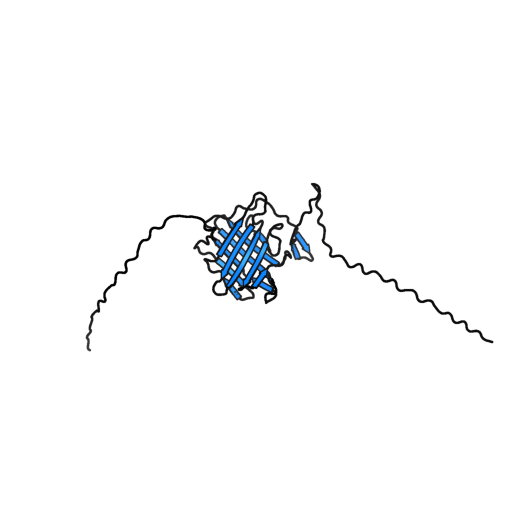 7.895 2.402 -6.874 1.00 98.56 122 TRP A C 1
ATOM 828 O O . TRP A 1 122 ? 7.708 2.294 -5.663 1.00 98.56 122 TRP A O 1
ATOM 838 N N . LEU A 1 123 ? 6.949 2.788 -7.722 1.00 98.44 123 LEU A N 1
ATOM 839 C CA . LEU A 1 123 ? 5.599 3.175 -7.323 1.00 98.44 123 LEU A CA 1
ATOM 840 C C . LEU A 1 123 ? 4.568 2.344 -8.084 1.00 98.44 123 LEU A C 1
ATOM 842 O O . LEU A 1 123 ? 4.716 2.102 -9.280 1.00 98.44 123 LEU A O 1
ATOM 846 N N . THR A 1 124 ? 3.497 1.927 -7.412 1.00 98.44 124 THR A N 1
ATOM 847 C CA . THR A 1 124 ? 2.353 1.304 -8.089 1.00 98.44 124 THR A CA 1
ATOM 848 C C . THR A 1 124 ? 1.803 2.238 -9.174 1.00 98.44 124 THR A C 1
ATOM 850 O O . THR A 1 124 ? 1.420 3.366 -8.838 1.00 98.44 124 THR A O 1
ATOM 853 N N . PRO A 1 125 ? 1.706 1.808 -10.445 1.00 96.88 125 PRO A N 1
ATOM 854 C CA . PRO A 1 125 ? 1.127 2.639 -11.495 1.00 96.88 125 PRO A CA 1
ATOM 855 C C . PRO A 1 125 ? -0.339 2.960 -11.189 1.00 96.88 125 PRO A C 1
ATOM 857 O O . PRO A 1 125 ? -1.064 2.127 -10.644 1.00 96.88 125 PRO A O 1
ATOM 860 N N . LEU A 1 126 ? -0.798 4.156 -11.575 1.00 95.25 126 LEU A N 1
ATOM 861 C CA . LEU A 1 126 ? -2.193 4.579 -11.415 1.00 95.25 126 LEU A CA 1
ATOM 862 C C . LEU A 1 126 ? -3.110 3.887 -12.442 1.00 95.25 126 LEU A C 1
ATOM 864 O O . LEU A 1 126 ? -3.644 4.526 -13.348 1.00 95.25 126 LEU A O 1
ATOM 868 N N . SER A 1 127 ? -3.261 2.569 -12.324 1.00 93.94 127 SER A N 1
ATOM 869 C CA . SER A 1 127 ? -4.067 1.716 -13.208 1.00 93.94 127 SER A CA 1
ATOM 870 C C . SER A 1 127 ? -5.331 1.158 -12.548 1.00 93.94 127 SER A C 1
ATOM 872 O O . SER A 1 127 ? -6.194 0.630 -13.244 1.00 93.94 127 SER A O 1
ATOM 874 N N . GLY A 1 128 ? -5.431 1.240 -11.218 1.00 91.12 128 GLY A N 1
ATOM 875 C CA . GLY A 1 128 ? -6.452 0.571 -10.409 1.00 91.12 128 GLY A CA 1
ATOM 876 C C . GLY A 1 128 ? -6.291 -0.949 -10.317 1.00 91.12 128 GLY A C 1
ATOM 877 O O . GLY A 1 128 ? -7.149 -1.615 -9.744 1.00 91.12 128 GLY A O 1
ATOM 878 N N . ALA A 1 129 ? -5.212 -1.499 -10.880 1.00 93.50 129 ALA A N 1
ATOM 879 C CA . ALA A 1 129 ? -4.953 -2.935 -10.966 1.00 93.50 129 ALA A CA 1
ATOM 880 C C . ALA A 1 129 ? -3.529 -3.309 -10.516 1.00 93.50 129 ALA A C 1
ATOM 882 O O . ALA A 1 129 ? -3.052 -4.398 -10.822 1.00 93.50 129 ALA A O 1
ATOM 883 N N . ALA A 1 130 ? -2.828 -2.412 -9.813 1.00 96.94 130 ALA A N 1
ATOM 884 C CA . ALA A 1 130 ? -1.434 -2.625 -9.423 1.00 96.94 130 ALA A CA 1
ATOM 885 C C . ALA A 1 130 ? -1.274 -3.555 -8.209 1.00 96.94 130 ALA A C 1
ATOM 887 O O . ALA A 1 130 ? -0.152 -3.898 -7.848 1.00 96.94 130 ALA A O 1
ATOM 888 N N . GLY A 1 131 ? -2.368 -3.954 -7.561 1.00 97.69 131 GLY A N 1
ATOM 889 C CA . GLY A 1 131 ? -2.360 -4.827 -6.394 1.00 97.69 131 GLY A CA 1
ATOM 890 C C . GLY A 1 131 ? -3.517 -4.531 -5.455 1.00 97.69 131 GLY A C 1
ATOM 891 O O . GLY A 1 131 ? -4.430 -3.778 -5.798 1.00 97.69 131 GLY A O 1
ATOM 892 N N . PHE A 1 132 ? -3.453 -5.094 -4.253 1.00 97.75 132 PHE A N 1
ATOM 893 C CA . PHE A 1 132 ? -4.457 -4.891 -3.216 1.00 97.75 132 PHE A CA 1
ATOM 894 C C . PHE A 1 132 ? -3.825 -4.817 -1.831 1.00 97.75 132 PHE A C 1
ATOM 896 O O . PHE A 1 132 ? -2.806 -5.448 -1.546 1.00 97.75 132 PHE A O 1
ATOM 903 N N . VAL A 1 133 ? -4.506 -4.098 -0.947 1.00 97.88 133 VAL A N 1
ATOM 904 C CA . VAL A 1 133 ? -4.292 -4.146 0.497 1.00 97.88 133 VAL A CA 1
ATOM 905 C C . VAL A 1 133 ? -5.600 -4.549 1.168 1.00 97.88 133 VAL A C 1
ATOM 907 O O . VAL A 1 133 ? -6.674 -4.075 0.800 1.00 97.88 133 VAL A O 1
ATOM 910 N N . THR A 1 134 ? -5.508 -5.449 2.139 1.00 97.25 134 THR A N 1
ATOM 911 C CA . THR A 1 134 ? -6.633 -5.917 2.943 1.00 97.25 134 THR A CA 1
ATOM 912 C C . THR A 1 134 ? -6.364 -5.591 4.397 1.00 97.25 134 THR A C 1
ATOM 914 O O . THR A 1 134 ? -5.444 -6.155 4.985 1.00 97.25 134 THR A O 1
ATOM 917 N N . LEU A 1 135 ? -7.179 -4.715 4.982 1.00 95.38 135 LEU A N 1
ATOM 918 C CA . LEU A 1 135 ? -7.202 -4.523 6.429 1.00 95.38 135 LEU A CA 1
ATOM 919 C C . LEU A 1 135 ? -8.089 -5.596 7.053 1.00 95.38 135 LEU A C 1
ATOM 921 O O . LEU A 1 135 ? -9.261 -5.708 6.696 1.00 95.38 135 LEU A O 1
ATOM 925 N N . SER A 1 136 ? -7.535 -6.362 7.987 1.00 96.44 136 SER A N 1
ATOM 926 C CA . SER A 1 136 ? -8.286 -7.289 8.838 1.00 96.44 136 SER A CA 1
ATOM 927 C C . SER A 1 136 ? -8.691 -6.635 10.158 1.00 96.44 136 SER A C 1
ATOM 929 O O . SER A 1 136 ? -9.751 -6.950 10.693 1.00 96.44 136 SER A O 1
ATOM 931 N N . ALA A 1 137 ? -7.890 -5.686 10.651 1.00 92.50 137 ALA A N 1
ATOM 932 C CA . ALA A 1 137 ? -8.199 -4.880 11.824 1.00 92.50 137 ALA A CA 1
ATOM 933 C C . ALA A 1 137 ? -7.815 -3.416 11.594 1.00 92.50 137 ALA A C 1
ATOM 935 O O . ALA A 1 137 ? -6.755 -3.114 11.042 1.00 92.50 137 ALA A O 1
ATOM 936 N N . ARG A 1 138 ? -8.690 -2.514 12.039 1.00 88.62 138 ARG A N 1
ATOM 937 C CA . ARG A 1 138 ? -8.427 -1.081 12.172 1.00 88.62 138 ARG A CA 1
ATOM 938 C C . ARG A 1 138 ? -9.190 -0.580 13.393 1.00 88.62 138 ARG A C 1
ATOM 940 O O . ARG A 1 138 ? -10.389 -0.327 13.307 1.00 88.62 138 ARG A O 1
ATOM 947 N N . THR A 1 139 ? -8.496 -0.485 14.510 1.00 88.25 139 THR A N 1
ATOM 948 C CA . THR A 1 139 ? -8.977 0.104 15.761 1.00 88.25 139 THR A CA 1
ATOM 949 C C . THR A 1 139 ? -8.021 1.214 16.171 1.00 88.25 139 THR A C 1
ATOM 951 O O . THR A 1 139 ? -6.948 1.349 15.586 1.00 88.25 139 THR A O 1
ATOM 954 N N . ASP A 1 140 ? -8.386 2.000 17.180 1.00 84.06 140 ASP A N 1
ATOM 955 C CA . ASP A 1 140 ? -7.505 3.064 17.671 1.00 84.06 140 ASP A CA 1
ATOM 956 C C . ASP A 1 140 ? -6.169 2.515 18.196 1.00 84.06 140 ASP A C 1
ATOM 958 O O . ASP A 1 140 ? -5.161 3.203 18.120 1.00 84.06 140 ASP A O 1
ATOM 962 N N . GLU A 1 141 ? -6.145 1.256 18.633 1.00 89.50 141 GLU A N 1
ATOM 963 C CA . GLU A 1 141 ? -4.982 0.610 19.250 1.00 89.50 141 GLU A CA 1
ATOM 964 C C . GLU A 1 141 ? -4.239 -0.352 18.315 1.00 89.50 141 GLU A C 1
ATOM 966 O O . GLU A 1 141 ? -3.156 -0.823 18.654 1.00 89.50 141 GLU A O 1
ATOM 971 N N . ARG A 1 142 ? -4.812 -0.713 17.159 1.00 91.69 142 ARG A N 1
ATOM 972 C CA . ARG A 1 142 ? -4.236 -1.751 16.296 1.00 91.69 142 ARG A CA 1
ATOM 973 C C . ARG A 1 142 ? -4.631 -1.594 14.840 1.00 91.69 142 ARG A C 1
ATOM 975 O O . ARG A 1 142 ? -5.808 -1.450 14.498 1.00 91.69 142 ARG A O 1
ATOM 982 N N . ILE A 1 143 ? -3.653 -1.770 13.960 1.00 92.94 143 ILE A N 1
ATOM 983 C CA . ILE A 1 143 ? -3.896 -1.979 12.539 1.00 92.94 143 ILE A CA 1
ATOM 984 C C . ILE A 1 143 ? -3.204 -3.251 12.058 1.00 92.94 143 ILE A C 1
ATOM 986 O O . ILE A 1 143 ? -2.013 -3.453 12.275 1.00 92.94 143 ILE A O 1
ATOM 990 N N . ALA A 1 144 ? -3.963 -4.116 11.392 1.00 96.12 144 ALA A N 1
ATOM 991 C CA . ALA A 1 144 ? -3.453 -5.378 10.879 1.00 96.12 144 ALA A CA 1
ATOM 992 C C . ALA A 1 144 ? -4.010 -5.666 9.490 1.00 96.12 144 ALA A C 1
ATOM 994 O O . ALA A 1 144 ? -5.141 -5.286 9.155 1.00 96.12 144 ALA A O 1
ATOM 995 N N . GLY A 1 145 ? -3.216 -6.347 8.673 1.00 97.88 145 GLY A N 1
ATOM 996 C CA . GLY A 1 145 ? -3.609 -6.630 7.309 1.00 97.88 145 GLY A CA 1
ATOM 997 C C . GLY A 1 145 ? -2.565 -7.352 6.479 1.00 97.88 145 GLY A C 1
ATOM 998 O O . GLY A 1 145 ? -1.489 -7.727 6.939 1.00 97.88 145 GLY A O 1
ATOM 999 N N . THR A 1 146 ? -2.923 -7.543 5.215 1.00 98.62 146 THR A N 1
ATOM 1000 C CA . THR A 1 146 ? -2.058 -8.124 4.189 1.00 98.62 146 THR A CA 1
ATOM 1001 C C . THR A 1 146 ? -2.056 -7.259 2.942 1.00 98.62 146 THR A C 1
ATOM 1003 O O . THR A 1 146 ? -2.975 -6.473 2.709 1.00 98.62 146 THR A O 1
ATOM 1006 N N . PHE A 1 147 ? -1.019 -7.386 2.124 1.00 98.75 147 PHE A N 1
ATOM 1007 C CA . PHE A 1 147 ? -0.909 -6.642 0.878 1.00 98.75 147 PHE A CA 1
ATOM 1008 C C . PHE A 1 147 ? -0.055 -7.383 -0.148 1.00 98.75 147 PHE A C 1
ATOM 1010 O O . PHE A 1 147 ? 0.789 -8.221 0.174 1.00 98.75 147 PHE A O 1
ATOM 1017 N N . HIS A 1 148 ? -0.285 -7.052 -1.410 1.00 98.69 148 HIS A N 1
ATOM 1018 C CA . HIS A 1 148 ? 0.574 -7.425 -2.523 1.00 98.69 148 HIS A CA 1
ATOM 1019 C C . HIS A 1 148 ? 0.424 -6.377 -3.619 1.00 98.69 148 HIS A C 1
ATOM 1021 O O . HIS A 1 148 ? -0.668 -5.841 -3.820 1.00 98.69 148 HIS A O 1
ATOM 1027 N N . PHE A 1 149 ? 1.505 -6.082 -4.330 1.00 98.75 149 PHE A N 1
ATOM 1028 C CA . PHE A 1 149 ? 1.459 -5.173 -5.466 1.00 98.75 149 PHE A CA 1
ATOM 1029 C C . PHE A 1 149 ? 2.658 -5.334 -6.393 1.00 98.75 149 PHE A C 1
ATOM 1031 O O . PHE A 1 149 ? 3.689 -5.899 -6.035 1.00 98.75 149 PHE A O 1
ATOM 1038 N N . THR A 1 150 ? 2.518 -4.788 -7.591 1.00 98.56 150 THR A N 1
ATOM 1039 C CA . THR A 1 150 ? 3.602 -4.555 -8.541 1.00 98.56 150 THR A CA 1
ATOM 1040 C C . THR A 1 150 ? 3.826 -3.059 -8.686 1.00 98.56 150 THR A C 1
ATOM 1042 O O . THR A 1 150 ? 2.865 -2.296 -8.807 1.00 98.56 150 THR A O 1
ATOM 1045 N N . ALA A 1 151 ? 5.084 -2.639 -8.673 1.00 98.44 151 ALA A N 1
ATOM 1046 C CA . ALA A 1 151 ? 5.471 -1.240 -8.770 1.00 98.44 151 ALA A CA 1
ATOM 1047 C C . ALA A 1 151 ? 6.453 -1.018 -9.922 1.00 98.44 151 ALA A C 1
ATOM 1049 O O . ALA A 1 151 ? 7.360 -1.825 -10.132 1.00 98.44 151 ALA A O 1
ATOM 1050 N N . ASP A 1 152 ? 6.281 0.096 -10.627 1.00 98.44 152 ASP A N 1
ATOM 1051 C CA . ASP A 1 152 ? 7.108 0.495 -11.762 1.00 98.44 152 ASP A CA 1
ATOM 1052 C C . ASP A 1 152 ? 8.206 1.451 -11.296 1.00 98.44 152 ASP A C 1
ATOM 1054 O O . ASP A 1 152 ? 8.009 2.259 -10.385 1.00 98.44 152 ASP A O 1
ATOM 1058 N N . ALA A 1 153 ? 9.373 1.352 -11.921 1.00 97.94 153 ALA A N 1
ATOM 1059 C CA . ALA A 1 153 ? 10.537 2.162 -11.605 1.00 97.94 153 ALA A CA 1
ATOM 1060 C C . ALA A 1 153 ? 10.260 3.658 -11.793 1.00 97.94 153 ALA A C 1
ATOM 1062 O O . ALA A 1 153 ? 9.802 4.102 -12.848 1.00 97.94 153 ALA A O 1
ATOM 1063 N N . LEU A 1 154 ? 10.627 4.450 -10.790 1.00 96.50 154 LEU A N 1
ATOM 1064 C CA . LEU A 1 154 ? 10.732 5.898 -10.901 1.00 96.50 154 LEU A CA 1
ATOM 1065 C C . LEU A 1 154 ? 12.154 6.281 -11.319 1.00 96.50 154 LEU A C 1
ATOM 1067 O O . LEU A 1 154 ? 13.120 5.598 -10.989 1.00 96.50 154 LEU A O 1
ATOM 1071 N N . ALA A 1 155 ? 12.278 7.381 -12.066 1.00 91.81 155 ALA A N 1
ATOM 1072 C CA . ALA A 1 155 ? 13.560 7.969 -12.473 1.00 91.81 155 ALA A CA 1
ATOM 1073 C C . ALA A 1 155 ? 14.562 6.995 -13.143 1.00 91.81 155 ALA A C 1
ATOM 1075 O O . ALA A 1 155 ? 15.764 7.240 -13.127 1.00 91.81 155 ALA A O 1
ATOM 1076 N N . GLY A 1 156 ? 14.077 5.916 -13.772 1.00 89.94 156 GLY A N 1
ATOM 1077 C CA . GLY A 1 156 ? 14.923 4.940 -14.467 1.00 89.94 156 GLY A CA 1
ATOM 1078 C C . GLY A 1 156 ? 15.581 3.891 -13.565 1.00 89.94 156 GLY A C 1
ATOM 1079 O O . GLY A 1 156 ? 16.537 3.256 -14.007 1.00 89.94 156 GLY A O 1
ATOM 1080 N N . ALA A 1 157 ? 15.080 3.697 -12.339 1.00 96.19 157 ALA A N 1
ATOM 1081 C CA . ALA A 1 157 ? 15.530 2.632 -11.444 1.00 96.19 157 ALA A CA 1
ATOM 1082 C C . ALA A 1 157 ? 15.524 1.243 -12.120 1.00 96.19 157 ALA A C 1
ATOM 1084 O O . ALA A 1 157 ? 14.701 0.949 -12.993 1.00 96.19 157 ALA A O 1
ATOM 1085 N N . VAL A 1 158 ? 16.450 0.372 -11.703 1.00 93.69 158 VAL A N 1
ATOM 1086 C CA . VAL A 1 158 ? 16.620 -0.980 -12.261 1.00 93.69 158 VAL A CA 1
ATOM 1087 C C . VAL A 1 158 ? 16.454 -2.024 -11.152 1.00 93.69 158 VAL A C 1
ATOM 1089 O O . VAL A 1 158 ? 17.096 -1.914 -10.106 1.00 93.69 158 VAL A O 1
ATOM 1092 N N . PRO A 1 159 ? 15.618 -3.064 -11.340 1.00 96.81 159 PRO A N 1
ATOM 1093 C CA . PRO A 1 159 ? 14.838 -3.421 -12.531 1.00 96.81 159 PRO A CA 1
ATOM 1094 C C . PRO A 1 159 ? 13.678 -2.455 -12.805 1.00 96.81 159 PRO A C 1
ATOM 1096 O O . PRO A 1 159 ? 13.289 -1.694 -11.932 1.00 96.81 159 PRO A O 1
ATOM 1099 N N . ALA A 1 160 ? 13.088 -2.517 -14.004 1.00 97.44 160 ALA A N 1
ATOM 1100 C CA . ALA A 1 160 ? 11.965 -1.650 -14.385 1.00 97.44 160 ALA A CA 1
ATOM 1101 C C . ALA A 1 160 ? 10.699 -1.873 -13.538 1.00 97.44 160 ALA A C 1
ATOM 1103 O O . ALA A 1 160 ? 9.864 -0.981 -13.434 1.00 97.44 160 ALA A O 1
ATOM 1104 N N . THR A 1 161 ? 10.561 -3.054 -12.936 1.00 97.88 161 THR A N 1
ATOM 1105 C CA . THR A 1 161 ? 9.415 -3.432 -12.109 1.00 97.88 161 THR A CA 1
ATOM 1106 C C . THR A 1 161 ? 9.878 -4.188 -10.874 1.00 97.88 161 THR A C 1
ATOM 1108 O O . THR A 1 161 ? 10.773 -5.030 -10.976 1.00 97.88 161 THR A O 1
ATOM 1111 N N . ARG A 1 162 ? 9.221 -3.951 -9.739 1.00 98.31 162 ARG A N 1
ATOM 1112 C CA . ARG A 1 162 ? 9.357 -4.740 -8.510 1.00 98.31 162 ARG A CA 1
ATOM 1113 C C . ARG A 1 162 ? 8.033 -5.414 -8.180 1.00 98.31 162 ARG A C 1
ATOM 1115 O O . ARG A 1 162 ? 6.971 -4.800 -8.282 1.00 98.31 162 ARG A O 1
ATOM 1122 N N . SER A 1 163 ? 8.110 -6.663 -7.750 1.00 98.50 163 SER A N 1
ATOM 1123 C CA . SER A 1 163 ? 6.984 -7.435 -7.238 1.00 98.50 163 SER A CA 1
ATOM 1124 C C . SER A 1 163 ? 7.068 -7.532 -5.719 1.00 98.50 163 SER A C 1
ATOM 1126 O O . SER A 1 163 ? 8.096 -7.916 -5.163 1.00 98.50 163 SER A O 1
ATOM 1128 N N . VAL A 1 164 ? 5.977 -7.185 -5.045 1.00 98.69 164 VAL A N 1
ATOM 1129 C CA . VAL A 1 164 ? 5.827 -7.311 -3.598 1.00 98.69 164 VAL A CA 1
ATOM 1130 C C . VAL A 1 164 ? 4.699 -8.287 -3.316 1.00 98.69 164 VAL A C 1
ATOM 1132 O O . VAL A 1 164 ? 3.549 -8.068 -3.695 1.00 98.69 164 VAL A O 1
ATOM 1135 N N . THR A 1 165 ? 5.036 -9.389 -2.661 1.00 98.75 165 THR A N 1
ATOM 1136 C CA . THR A 1 165 ? 4.122 -10.502 -2.381 1.00 98.75 165 THR A CA 1
ATOM 1137 C C . THR A 1 165 ? 4.217 -10.914 -0.921 1.00 98.75 165 THR A C 1
ATOM 1139 O O . THR A 1 165 ? 5.149 -10.510 -0.227 1.00 98.75 165 THR A O 1
ATOM 1142 N N . ALA A 1 166 ? 3.241 -11.698 -0.448 1.00 97.88 166 ALA A N 1
ATOM 1143 C CA . ALA A 1 166 ? 3.182 -12.179 0.935 1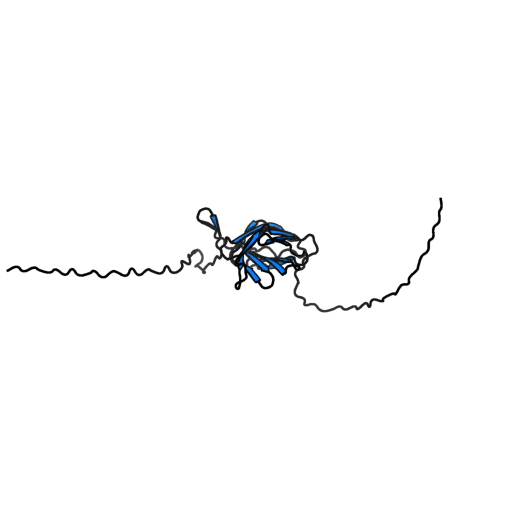.00 97.88 166 ALA A CA 1
ATOM 1144 C C . ALA A 1 166 ? 3.377 -11.055 1.975 1.00 97.88 166 ALA A C 1
ATOM 1146 O O . ALA A 1 166 ? 4.014 -11.256 3.005 1.00 97.88 166 ALA A O 1
ATOM 1147 N N . GLY A 1 167 ? 2.871 -9.857 1.670 1.00 98.56 167 GLY A N 1
ATOM 1148 C CA . GLY A 1 167 ? 2.956 -8.713 2.558 1.00 98.56 167 GLY A CA 1
ATOM 1149 C C . GLY A 1 167 ? 1.992 -8.872 3.725 1.00 98.56 167 GLY A C 1
ATOM 1150 O O . GLY A 1 167 ? 0.814 -9.165 3.508 1.00 98.56 167 GLY A O 1
ATOM 1151 N N . ALA A 1 168 ? 2.472 -8.652 4.944 1.00 98.50 168 ALA A N 1
ATOM 1152 C CA . ALA A 1 168 ? 1.668 -8.659 6.157 1.00 98.50 168 ALA A CA 1
ATOM 1153 C C . ALA A 1 168 ? 2.167 -7.603 7.143 1.00 98.50 168 ALA A C 1
ATOM 1155 O O . ALA A 1 168 ? 3.367 -7.332 7.227 1.00 98.50 168 ALA A O 1
ATOM 1156 N N . PHE A 1 169 ? 1.240 -7.023 7.893 1.00 97.88 169 PHE A N 1
ATOM 1157 C CA . PHE A 1 169 ? 1.557 -6.142 9.006 1.00 97.88 169 PHE A CA 1
ATOM 1158 C C . PHE A 1 169 ? 0.579 -6.353 10.154 1.00 97.88 169 PHE A C 1
ATOM 1160 O O . PHE A 1 169 ? -0.594 -6.672 9.942 1.00 97.88 169 PHE A O 1
ATOM 1167 N N . ASP A 1 170 ? 1.085 -6.146 11.359 1.00 96.44 170 ASP A N 1
ATOM 1168 C CA . ASP A 1 170 ? 0.324 -6.115 12.598 1.00 96.44 170 ASP A CA 1
ATOM 1169 C C . ASP A 1 170 ? 1.027 -5.130 13.525 1.00 96.44 170 ASP A C 1
ATOM 1171 O O . ASP A 1 170 ? 2.181 -5.348 13.898 1.00 96.44 170 ASP A O 1
ATOM 1175 N N . ILE A 1 171 ? 0.389 -3.990 13.767 1.00 94.06 171 ILE A N 1
ATOM 1176 C CA . ILE A 1 171 ? 1.015 -2.833 14.399 1.00 94.06 171 ILE A CA 1
ATOM 1177 C C . ILE A 1 171 ? 0.090 -2.327 15.500 1.00 94.06 171 ILE A C 1
ATOM 1179 O O . ILE A 1 171 ? -1.066 -1.984 15.236 1.00 94.06 171 ILE A O 1
ATOM 1183 N N . THR A 1 172 ? 0.621 -2.265 16.715 1.00 91.81 172 THR A N 1
ATOM 1184 C CA . THR A 1 172 ? 0.004 -1.620 17.874 1.00 91.81 172 THR A CA 1
ATOM 1185 C C . THR A 1 172 ? 0.210 -0.110 17.801 1.00 91.81 172 THR A C 1
ATOM 1187 O O . THR A 1 172 ? 1.250 0.367 17.343 1.00 91.81 172 THR A O 1
ATOM 1190 N N . ILE A 1 173 ? -0.797 0.647 18.225 1.00 86.75 173 ILE A N 1
ATOM 1191 C CA . ILE A 1 173 ? -0.869 2.097 18.068 1.00 86.75 173 ILE A CA 1
ATOM 1192 C C . ILE A 1 173 ? -1.150 2.722 19.430 1.00 86.75 173 ILE A C 1
ATOM 1194 O O . ILE A 1 173 ? -2.274 2.684 19.920 1.00 86.75 173 ILE A O 1
ATOM 1198 N N . ASP A 1 174 ? -0.127 3.328 20.024 1.00 79.62 174 ASP A N 1
ATOM 1199 C CA . ASP A 1 174 ? -0.231 3.885 21.377 1.00 79.62 174 ASP A CA 1
ATOM 1200 C C . ASP A 1 174 ? -0.908 5.268 21.397 1.00 79.62 174 ASP A C 1
ATOM 1202 O O . ASP A 1 174 ? -1.546 5.647 22.377 1.00 79.62 174 ASP A O 1
ATOM 1206 N N . ALA A 1 175 ? -0.806 6.026 20.300 1.00 76.81 175 ALA A N 1
ATOM 1207 C CA . ALA A 1 175 ? -1.321 7.395 20.194 1.00 76.81 175 ALA A CA 1
ATOM 1208 C C . ALA A 1 175 ? -2.752 7.492 19.624 1.00 76.81 175 ALA A C 1
ATOM 1210 O O . ALA A 1 175 ? -3.259 8.597 19.414 1.00 76.81 175 ALA A O 1
ATOM 1211 N N . GLY A 1 176 ? -3.404 6.356 19.359 1.00 74.88 176 GLY A N 1
ATOM 1212 C CA . GLY A 1 176 ? -4.651 6.318 18.599 1.00 74.88 176 GLY A CA 1
ATOM 1213 C C . GLY A 1 176 ? -4.428 6.436 17.087 1.00 74.88 176 GLY A C 1
ATOM 1214 O O . GLY A 1 176 ? -3.463 7.043 16.614 1.00 74.88 176 GLY A O 1
ATOM 1215 N N . LEU A 1 177 ? -5.344 5.884 16.288 1.00 73.75 177 LEU A N 1
ATOM 1216 C CA . LEU A 1 177 ? -5.374 6.181 14.858 1.00 73.75 177 LEU A CA 1
ATOM 1217 C C . LEU A 1 177 ? -5.931 7.589 14.612 1.00 73.75 177 LEU A C 1
ATOM 1219 O O . LEU A 1 177 ? -6.822 8.045 15.332 1.00 73.75 177 LEU A O 1
ATOM 1223 N N . PRO A 1 178 ? -5.499 8.261 13.529 1.00 69.81 178 PRO A N 1
ATOM 1224 C CA . PRO A 1 178 ? -6.200 9.435 13.042 1.00 69.81 178 PRO A CA 1
ATOM 1225 C C . PRO A 1 178 ? -7.691 9.108 12.866 1.00 69.81 178 PRO A C 1
ATOM 1227 O O . PRO A 1 178 ? -8.006 8.017 12.358 1.00 69.81 178 PRO A O 1
ATOM 1230 N N . PRO A 1 179 ? -8.599 10.040 13.224 1.00 68.94 179 PRO A N 1
ATOM 1231 C CA . PRO A 1 179 ? -10.032 9.839 13.083 1.00 68.94 179 PRO A CA 1
ATOM 1232 C C . PRO A 1 179 ? -10.383 9.319 11.694 1.00 68.94 179 PRO A C 1
ATOM 1234 O O . PRO A 1 179 ? -9.767 9.700 10.693 1.00 68.94 179 PRO A O 1
ATOM 1237 N N . LEU A 1 180 ? -11.383 8.444 11.618 1.00 63.78 180 LEU A N 1
ATOM 1238 C CA . LEU A 1 180 ? -11.805 7.902 10.335 1.00 63.78 180 LEU A CA 1
ATOM 1239 C C . LEU A 1 180 ? -12.210 9.041 9.381 1.00 63.78 180 LEU A C 1
ATOM 1241 O O . LEU A 1 180 ? -12.869 9.996 9.805 1.00 63.78 180 LEU A O 1
ATOM 1245 N N . PRO A 1 181 ? -11.864 8.941 8.085 1.00 61.06 181 PRO A N 1
ATOM 1246 C CA . PRO A 1 181 ? -12.471 9.789 7.071 1.00 61.06 181 PRO A CA 1
ATOM 1247 C C . PRO A 1 181 ? -13.996 9.714 7.209 1.00 61.06 181 PRO A C 1
ATOM 1249 O O . PRO A 1 181 ? -14.564 8.628 7.129 1.00 61.06 181 PRO A O 1
ATOM 1252 N N . THR A 1 182 ? -14.669 10.849 7.389 1.00 60.44 182 THR A N 1
ATOM 1253 C CA . THR A 1 182 ? -16.142 10.898 7.338 1.00 60.44 182 THR A CA 1
ATOM 1254 C C . THR A 1 182 ? -16.660 10.976 5.900 1.00 60.44 182 THR A C 1
ATOM 1256 O O . THR A 1 182 ? -17.836 10.727 5.647 1.00 60.44 182 THR A O 1
ATOM 1259 N N . GLY A 1 183 ? -15.785 11.303 4.943 1.00 60.34 183 GLY A N 1
ATOM 1260 C CA . GLY A 1 183 ? -16.092 11.310 3.518 1.00 60.34 183 GLY A CA 1
ATOM 1261 C C . GLY A 1 183 ? -15.966 9.920 2.901 1.00 60.34 183 GLY A C 1
ATOM 1262 O O . GLY A 1 183 ? -14.941 9.257 3.058 1.00 60.34 183 GLY A O 1
ATOM 1263 N N . VAL A 1 184 ? -16.983 9.506 2.146 1.00 63.28 184 VAL A N 1
ATOM 1264 C CA . VAL A 1 184 ? -16.897 8.349 1.248 1.00 63.28 184 VAL A CA 1
ATOM 1265 C C . VAL A 1 184 ? -16.257 8.830 -0.052 1.00 63.28 184 VAL A C 1
ATOM 1267 O O . VAL A 1 184 ? -16.698 9.823 -0.631 1.00 63.28 184 VAL A O 1
ATOM 1270 N N . GLY A 1 185 ? -15.187 8.174 -0.493 1.00 68.38 185 GLY A N 1
ATOM 1271 C CA . GLY A 1 185 ? -14.549 8.508 -1.764 1.00 68.38 185 GLY A CA 1
ATOM 1272 C C . GLY A 1 185 ? -15.487 8.276 -2.934 1.00 68.38 185 GLY A C 1
ATOM 1273 O O . GLY A 1 185 ? -16.468 7.538 -2.826 1.00 68.38 185 GLY A O 1
ATOM 1274 N N . SER A 1 186 ? -15.178 8.888 -4.075 1.00 73.38 186 SER A N 1
ATOM 1275 C CA . SER A 1 186 ? -15.876 8.508 -5.298 1.00 73.38 186 SER A CA 1
ATOM 1276 C C . SER A 1 186 ? -15.430 7.099 -5.679 1.00 73.38 186 SER A C 1
ATOM 1278 O O . SER A 1 186 ? -14.246 6.778 -5.614 1.00 73.38 186 SER A O 1
ATOM 1280 N N . THR A 1 187 ? -16.374 6.242 -6.056 1.00 76.62 187 THR A N 1
ATOM 1281 C CA . THR A 1 187 ? -16.071 4.902 -6.567 1.00 76.62 187 THR A CA 1
ATOM 1282 C C . THR A 1 187 ? -16.655 4.763 -7.963 1.00 76.62 187 THR A C 1
ATOM 1284 O O . THR A 1 187 ? -17.792 5.148 -8.224 1.00 76.62 187 THR A O 1
ATOM 1287 N N . ALA A 1 188 ? -15.852 4.234 -8.878 1.00 81.56 188 ALA A N 1
ATOM 1288 C CA . ALA A 1 188 ? -16.285 3.828 -10.202 1.00 81.56 188 ALA A CA 1
ATOM 1289 C C . ALA A 1 188 ? -15.640 2.473 -10.475 1.00 81.56 188 ALA A C 1
ATOM 1291 O O . ALA A 1 188 ? -14.421 2.365 -10.628 1.00 81.56 188 ALA A O 1
ATOM 1292 N N . VAL A 1 189 ? -16.475 1.440 -10.458 1.00 84.50 189 VAL A N 1
ATOM 1293 C CA . VAL A 1 189 ? -16.076 0.048 -10.652 1.00 84.50 189 VAL A CA 1
ATOM 1294 C C . VAL A 1 189 ? -16.789 -0.508 -11.872 1.00 84.50 189 VAL A C 1
ATOM 1296 O O . VAL A 1 189 ? -17.936 -0.156 -12.149 1.00 84.50 189 VAL A O 1
ATOM 1299 N N . ALA A 1 190 ? -16.106 -1.366 -12.614 1.00 86.88 190 ALA A N 1
ATOM 1300 C CA . ALA A 1 190 ? -16.671 -2.059 -13.761 1.00 86.88 190 ALA A CA 1
ATOM 1301 C C . ALA A 1 190 ? -16.116 -3.482 -13.841 1.00 86.88 190 ALA A C 1
ATOM 1303 O O . ALA A 1 190 ? -15.201 -3.859 -13.112 1.00 86.88 190 ALA A O 1
ATOM 1304 N N . THR A 1 191 ? -16.652 -4.271 -14.764 1.00 87.81 191 THR A N 1
ATOM 1305 C CA . THR A 1 191 ? -16.056 -5.544 -15.168 1.00 87.81 191 THR A CA 1
ATOM 1306 C C . THR A 1 191 ? -15.704 -5.449 -16.643 1.00 87.81 191 THR A C 1
ATOM 1308 O O . THR A 1 191 ? -16.580 -5.211 -17.473 1.00 87.81 191 THR A O 1
ATOM 1311 N N . VAL A 1 192 ? -14.428 -5.621 -16.985 1.00 84.31 192 VAL A N 1
ATOM 1312 C CA . VAL A 1 192 ? -13.937 -5.552 -18.368 1.00 84.31 192 VAL A CA 1
ATOM 1313 C C . VAL A 1 192 ? -13.362 -6.913 -18.729 1.00 84.31 192 VAL A C 1
ATOM 1315 O O . VAL A 1 192 ? -12.395 -7.365 -18.125 1.00 84.31 192 VAL A O 1
ATOM 1318 N N . GLY A 1 193 ? -13.993 -7.609 -19.678 1.00 87.12 193 GLY A N 1
ATOM 1319 C CA . GLY A 1 193 ? -13.555 -8.952 -20.079 1.00 87.12 193 GLY A CA 1
ATOM 1320 C C . GLY A 1 193 ? -13.586 -9.988 -18.944 1.00 87.12 193 GLY A C 1
ATOM 1321 O O . GLY A 1 193 ? -12.780 -10.908 -18.945 1.00 87.12 193 GLY A O 1
ATOM 1322 N N . GLY A 1 194 ? -14.479 -9.823 -17.961 1.00 86.31 194 GLY A N 1
ATOM 1323 C CA . GLY A 1 194 ? -14.591 -10.709 -16.794 1.00 86.31 194 GLY A CA 1
ATOM 1324 C C . GLY A 1 194 ? -13.673 -10.356 -15.618 1.00 86.31 194 GLY A C 1
ATOM 1325 O O . GLY A 1 194 ? -13.839 -10.926 -14.544 1.00 86.31 194 GLY A O 1
ATOM 1326 N N . ALA A 1 195 ? -12.755 -9.398 -15.776 1.00 81.38 195 ALA A N 1
ATOM 1327 C CA . ALA A 1 195 ? -11.899 -8.919 -14.694 1.00 81.38 195 ALA A CA 1
ATOM 1328 C C . ALA A 1 195 ? -12.498 -7.674 -14.013 1.00 81.38 195 ALA A C 1
ATOM 1330 O O . ALA A 1 195 ? -13.056 -6.817 -14.712 1.00 81.38 195 ALA A O 1
ATOM 1331 N N . PRO A 1 196 ? -12.387 -7.537 -12.677 1.00 82.38 196 PRO A N 1
ATOM 1332 C CA . PRO A 1 196 ? -12.753 -6.301 -12.000 1.00 82.38 196 PRO A CA 1
ATOM 1333 C C . PRO A 1 196 ? -11.839 -5.162 -12.464 1.00 82.38 196 PRO A C 1
ATOM 1335 O O . PRO A 1 196 ? -10.626 -5.319 -12.582 1.00 82.38 196 PRO A O 1
ATOM 1338 N N . TRP A 1 197 ? -12.440 -4.010 -12.725 1.00 87.81 197 TRP A N 1
ATOM 1339 C CA . TRP A 1 197 ? -11.761 -2.773 -13.074 1.00 87.81 197 TRP A CA 1
ATOM 1340 C C . TRP A 1 197 ? -12.133 -1.697 -12.060 1.00 87.81 197 TRP A C 1
ATOM 1342 O O . TRP A 1 197 ? -13.312 -1.505 -11.752 1.00 87.81 197 TRP A O 1
ATOM 1352 N N . TYR A 1 198 ? -11.125 -0.975 -11.581 1.00 86.56 198 TYR A N 1
ATOM 1353 C CA . TYR A 1 198 ? -11.272 0.145 -10.663 1.00 86.56 198 TYR A CA 1
ATOM 1354 C C . TYR A 1 198 ? -10.746 1.401 -11.352 1.00 86.56 198 TYR A C 1
ATOM 1356 O O . TYR A 1 198 ? -9.638 1.397 -11.890 1.00 86.56 198 TYR A O 1
ATOM 1364 N N . ALA A 1 199 ? -11.522 2.483 -11.348 1.00 83.94 199 ALA A N 1
ATOM 1365 C CA . ALA A 1 199 ? -11.042 3.752 -11.876 1.00 83.94 199 ALA A CA 1
ATOM 1366 C C . ALA A 1 199 ? -9.838 4.240 -11.060 1.00 83.94 199 ALA A C 1
ATOM 1368 O O . ALA A 1 199 ? -9.943 4.462 -9.859 1.00 83.94 199 ALA A O 1
ATOM 1369 N N . ALA A 1 200 ? -8.695 4.445 -11.716 1.00 85.31 200 ALA A N 1
ATOM 1370 C CA . ALA A 1 200 ? -7.485 4.895 -11.035 1.00 85.31 200 ALA A CA 1
ATOM 1371 C C . ALA A 1 200 ? -7.571 6.339 -10.526 1.00 85.31 200 ALA A C 1
ATOM 1373 O O . ALA A 1 200 ? -6.875 6.724 -9.592 1.00 85.31 200 ALA A O 1
ATOM 1374 N N . THR A 1 201 ? -8.373 7.183 -11.165 1.00 83.50 201 THR A N 1
ATOM 1375 C CA . THR A 1 201 ? -8.613 8.566 -10.747 1.00 83.50 201 THR A CA 1
ATOM 1376 C C . THR A 1 201 ? -10.017 8.951 -11.173 1.00 83.50 201 THR A C 1
ATOM 1378 O O . THR A 1 201 ? -10.405 8.707 -12.316 1.00 83.50 201 THR A O 1
ATOM 1381 N N . ILE A 1 202 ? -10.764 9.576 -10.268 1.00 78.88 202 ILE A N 1
ATOM 1382 C CA . ILE A 1 202 ? -12.103 10.087 -10.553 1.00 78.88 202 ILE A CA 1
ATOM 1383 C C . ILE A 1 202 ? -12.063 11.597 -10.379 1.00 78.88 202 ILE A C 1
ATOM 1385 O O . ILE A 1 202 ? -11.803 12.104 -9.291 1.00 78.88 202 ILE A O 1
ATOM 1389 N N . VAL A 1 203 ? -12.314 12.321 -11.467 1.00 76.19 203 VAL A N 1
ATOM 1390 C CA . VAL A 1 203 ? -12.416 13.780 -11.449 1.00 76.19 203 VAL A CA 1
ATOM 1391 C C . VAL A 1 203 ? -13.840 14.152 -11.823 1.00 76.19 203 VAL A C 1
ATOM 1393 O O . VAL A 1 203 ? -14.295 13.864 -12.928 1.00 76.19 203 VAL A O 1
ATOM 1396 N N . GLY A 1 204 ? -14.545 14.802 -10.902 1.00 64.56 204 GLY A N 1
ATOM 1397 C CA . GLY A 1 204 ? -15.785 15.495 -11.219 1.00 64.56 204 GLY A CA 1
ATOM 1398 C C . GLY A 1 204 ? -15.461 16.884 -11.757 1.00 64.56 204 GLY A C 1
ATOM 1399 O O . GLY A 1 204 ? -14.947 17.723 -11.023 1.00 64.56 204 GLY A O 1
ATOM 1400 N N . PHE A 1 205 ? -15.759 17.148 -13.026 1.00 60.56 205 PHE A N 1
ATOM 1401 C CA . PHE A 1 205 ? -15.783 18.518 -13.539 1.00 60.56 205 PHE A CA 1
ATOM 1402 C C . PHE A 1 205 ? -17.103 19.142 -13.129 1.00 60.56 205 PHE A C 1
ATOM 1404 O O . PHE A 1 205 ? -18.103 18.689 -13.667 1.00 60.56 205 PHE A O 1
ATOM 1411 N N . MET A 1 206 ? -17.088 20.112 -12.200 1.00 54.78 206 MET A N 1
ATOM 1412 C CA . MET A 1 206 ? -18.250 20.832 -11.640 1.00 54.78 206 MET A CA 1
ATOM 1413 C C . MET A 1 206 ? -19.452 20.876 -12.599 1.00 54.78 206 MET A C 1
ATOM 1415 O O . MET A 1 206 ? -19.584 21.820 -13.384 1.00 54.78 206 MET A O 1
ATOM 1419 N N . PRO A 1 207 ? -20.339 19.872 -12.569 1.00 52.53 207 PRO A N 1
ATOM 1420 C CA . PRO A 1 207 ? -21.555 19.925 -13.343 1.00 52.53 207 PRO A CA 1
ATOM 1421 C C . PRO A 1 207 ? -22.507 20.857 -12.593 1.00 52.53 207 PRO A C 1
ATOM 1423 O O . PRO A 1 207 ? -22.401 21.012 -11.372 1.00 52.53 207 PRO A O 1
ATOM 1426 N N . ALA A 1 208 ? -23.476 21.454 -13.285 1.00 61.72 208 ALA A N 1
ATOM 1427 C CA . ALA A 1 208 ? -24.637 21.989 -12.581 1.00 61.72 208 ALA A CA 1
ATOM 1428 C C . ALA A 1 208 ? -25.195 20.905 -11.636 1.00 61.72 208 ALA A C 1
ATOM 1430 O O . ALA A 1 208 ? -25.121 19.711 -11.954 1.00 61.72 208 ALA A O 1
ATOM 1431 N N . ALA A 1 209 ? -25.717 21.306 -10.473 1.00 59.41 209 ALA A N 1
ATOM 1432 C CA . ALA A 1 209 ? -26.264 20.365 -9.500 1.00 59.41 209 ALA A CA 1
ATOM 1433 C C . ALA A 1 209 ? -27.203 19.355 -10.192 1.00 59.41 209 ALA A C 1
ATOM 1435 O O . ALA A 1 209 ? -28.100 19.749 -10.935 1.00 59.41 209 ALA A O 1
ATOM 1436 N N . GLY A 1 210 ? -26.964 18.058 -9.979 1.00 58.12 210 GLY A N 1
ATOM 1437 C CA . GLY A 1 210 ? -27.759 16.977 -10.574 1.00 58.12 210 GLY A CA 1
ATOM 1438 C C . GLY A 1 210 ? -27.257 16.417 -11.911 1.00 58.12 210 GLY A C 1
ATOM 1439 O O . GLY A 1 210 ? -27.889 15.507 -12.440 1.00 58.12 210 GLY A O 1
ATOM 1440 N N . VAL A 1 211 ? -26.131 16.889 -12.456 1.00 57.19 211 VAL A N 1
ATOM 1441 C CA . VAL A 1 211 ? -25.529 16.296 -13.664 1.00 57.19 211 VAL A CA 1
ATOM 1442 C C . VAL A 1 211 ? -24.328 15.427 -13.280 1.00 57.19 211 VAL A C 1
ATOM 1444 O O . VAL A 1 211 ? -23.433 15.876 -12.580 1.00 57.19 211 VAL A O 1
ATOM 1447 N N . PHE A 1 212 ? -24.280 14.180 -13.752 1.00 56.16 212 PHE A N 1
ATOM 1448 C CA . PHE A 1 212 ? -23.099 13.312 -13.691 1.00 56.16 212 PHE A CA 1
ATOM 1449 C C . PHE A 1 212 ? -22.695 12.977 -15.127 1.00 56.16 212 PHE A C 1
ATOM 1451 O O . PHE A 1 212 ? -23.480 12.381 -15.860 1.00 56.16 212 PHE A O 1
ATOM 1458 N N . SER A 1 213 ? -21.497 13.391 -15.547 1.00 60.88 213 SER A N 1
ATOM 1459 C CA . SER A 1 213 ? -20.986 13.115 -16.893 1.00 60.88 213 SER A CA 1
ATOM 1460 C C . SER A 1 213 ? -19.628 12.415 -16.807 1.00 60.88 213 SER A C 1
ATOM 1462 O O . SER A 1 213 ? -18.606 13.079 -16.618 1.00 60.88 213 SER A O 1
ATOM 1464 N N . PRO A 1 214 ? -19.586 11.075 -16.912 1.00 59.56 214 PRO A N 1
ATOM 1465 C CA . PRO A 1 214 ? -18.336 10.347 -17.051 1.00 59.56 214 PRO A CA 1
ATOM 1466 C C . PRO A 1 214 ? -17.837 10.520 -18.493 1.00 59.56 214 PRO A C 1
ATOM 1468 O O . PRO A 1 214 ? -18.274 9.828 -19.409 1.00 59.56 214 PRO A O 1
ATOM 1471 N N . GLY A 1 215 ? -16.951 11.487 -18.722 1.00 49.06 215 GLY A N 1
ATOM 1472 C CA . GLY A 1 215 ? -16.328 11.691 -20.029 1.00 49.06 215 GLY A CA 1
ATOM 1473 C C . GLY A 1 215 ? -15.114 10.773 -20.211 1.00 49.06 215 GLY A C 1
ATOM 1474 O O . GLY A 1 215 ? -14.158 10.910 -19.448 1.00 49.06 215 GLY A O 1
ATOM 1475 N N . PRO A 1 216 ? -15.079 9.865 -21.204 1.00 45.88 216 PRO A N 1
ATOM 1476 C CA . PRO A 1 216 ? -13.844 9.180 -21.552 1.00 45.88 216 PRO A CA 1
ATOM 1477 C C . PRO A 1 216 ? -12.888 10.176 -22.216 1.00 45.88 216 PRO A C 1
ATOM 1479 O O . PRO A 1 216 ? -13.202 10.747 -23.264 1.00 45.88 216 PRO A O 1
ATOM 1482 N N . THR A 1 217 ? -11.689 10.350 -21.659 1.00 46.53 217 THR A N 1
ATOM 1483 C CA . THR A 1 217 ? -10.582 11.006 -22.365 1.00 46.53 217 THR A CA 1
ATOM 1484 C C . THR A 1 217 ? -10.114 10.066 -23.470 1.00 46.53 217 THR A C 1
ATOM 1486 O O . THR A 1 217 ? -9.167 9.301 -23.316 1.00 46.53 217 THR A O 1
ATOM 1489 N N . THR A 1 218 ? -10.835 10.050 -24.586 1.00 41.72 218 THR A N 1
ATOM 1490 C CA . THR A 1 218 ? -10.427 9.273 -25.755 1.00 41.72 218 THR A CA 1
ATOM 1491 C C . THR A 1 218 ? -9.200 9.980 -26.339 1.00 41.72 218 THR A C 1
ATOM 1493 O O . THR A 1 218 ? -9.324 11.153 -26.706 1.00 41.72 218 THR A O 1
ATOM 1496 N N . PRO A 1 219 ? -8.014 9.343 -26.424 1.00 42.91 219 PRO A N 1
ATOM 1497 C CA . PRO A 1 219 ? -6.880 9.958 -27.099 1.00 42.91 219 PRO A CA 1
ATOM 1498 C C . PRO A 1 219 ? -7.302 10.303 -28.532 1.00 42.91 219 PRO A C 1
ATOM 1500 O O . PRO A 1 219 ? -8.051 9.526 -29.138 1.00 42.91 219 PRO A O 1
ATOM 1503 N N . PRO A 1 220 ? -6.881 11.459 -29.082 1.00 43.03 220 PRO A N 1
ATOM 1504 C CA . PRO A 1 220 ? -7.339 11.912 -30.385 1.00 43.03 220 PRO A CA 1
ATOM 1505 C C . PRO A 1 220 ? -7.043 10.822 -31.409 1.00 43.03 220 PRO A C 1
ATOM 1507 O O . PRO A 1 220 ? -5.893 10.561 -31.769 1.00 43.03 220 PRO A O 1
ATOM 1510 N N . THR A 1 221 ? -8.101 10.148 -31.858 1.00 53.03 221 THR A N 1
ATOM 1511 C CA . THR A 1 221 ? -7.997 9.155 -32.914 1.00 53.03 221 THR A CA 1
ATOM 1512 C C . THR A 1 221 ? -7.557 9.929 -34.138 1.00 53.03 221 THR A C 1
ATOM 1514 O O . THR A 1 221 ? -8.300 10.756 -34.666 1.00 53.03 221 THR A O 1
ATOM 1517 N N . ARG A 1 222 ? -6.300 9.726 -34.534 1.00 52.34 222 ARG A N 1
ATOM 1518 C CA . ARG A 1 222 ? -5.693 10.369 -35.693 1.00 52.34 222 ARG A CA 1
ATOM 1519 C C . ARG A 1 222 ? -6.569 10.027 -36.893 1.00 52.34 222 ARG A C 1
ATOM 1521 O O . ARG A 1 222 ? -6.505 8.911 -37.407 1.00 52.34 222 ARG A O 1
ATOM 1528 N N . SER A 1 223 ? -7.428 10.966 -37.288 1.00 55.66 223 SER A N 1
ATOM 1529 C CA . SER A 1 223 ? -8.287 10.847 -38.458 1.00 55.66 223 SER A CA 1
ATOM 1530 C C . SER A 1 223 ? -7.382 10.542 -39.645 1.00 55.66 223 SER A C 1
ATOM 1532 O O . SER A 1 223 ? -6.643 11.403 -40.130 1.00 55.66 223 SER A O 1
ATOM 1534 N N . ARG A 1 224 ? -7.352 9.271 -40.061 1.00 57.59 224 ARG A N 1
ATOM 1535 C CA . ARG A 1 224 ? -6.705 8.855 -41.300 1.00 57.59 224 ARG A CA 1
ATOM 1536 C C . ARG A 1 224 ? -7.510 9.500 -42.416 1.00 57.59 224 ARG A C 1
ATOM 1538 O O . ARG A 1 224 ? -8.493 8.938 -42.888 1.00 57.59 224 ARG A O 1
ATOM 1545 N N . SER A 1 225 ? -7.076 10.695 -42.811 1.00 59.75 225 SER A N 1
ATOM 1546 C CA . SER A 1 225 ? -7.462 11.346 -44.054 1.00 59.75 225 SER A CA 1
ATOM 1547 C C . SER A 1 225 ? -7.352 10.315 -45.173 1.00 59.75 225 SER A C 1
ATOM 1549 O O . SER A 1 225 ? -6.264 9.885 -45.566 1.00 59.75 225 SER A O 1
ATOM 1551 N N . ARG A 1 226 ? -8.515 9.839 -45.621 1.00 60.22 226 ARG A N 1
ATOM 1552 C CA . ARG A 1 226 ? -8.672 8.940 -46.757 1.00 60.22 226 ARG A CA 1
ATOM 1553 C C . ARG A 1 226 ? -8.234 9.733 -47.986 1.00 60.22 226 ARG A C 1
ATOM 1555 O O . ARG A 1 226 ? -9.020 10.458 -48.591 1.00 60.22 226 ARG A O 1
ATOM 1562 N N . ARG A 1 227 ? -6.951 9.627 -48.331 1.00 62.53 227 ARG A N 1
ATOM 1563 C CA . ARG A 1 227 ? -6.378 10.186 -49.555 1.00 62.53 227 ARG A CA 1
ATOM 1564 C C . ARG A 1 227 ? -7.075 9.506 -50.737 1.00 62.53 227 ARG A C 1
ATOM 1566 O O . ARG A 1 227 ? -6.779 8.360 -51.068 1.00 62.53 227 ARG A O 1
ATOM 1573 N N . ARG A 1 228 ? -8.070 10.187 -51.315 1.00 60.34 228 ARG A N 1
ATOM 1574 C CA . ARG A 1 228 ? -8.722 9.805 -52.574 1.00 60.34 228 ARG A CA 1
ATOM 1575 C C . ARG A 1 228 ? -7.636 9.580 -53.628 1.00 60.34 228 ARG A C 1
ATOM 1577 O O . ARG A 1 228 ? -6.843 10.478 -53.897 1.00 60.34 228 ARG A O 1
ATOM 1584 N N . SER A 1 229 ? -7.601 8.380 -54.199 1.00 62.59 229 SER A N 1
ATOM 1585 C CA . SER A 1 229 ? -6.787 8.082 -55.378 1.00 62.59 229 SER A CA 1
ATOM 1586 C C . SER A 1 229 ? -7.339 8.856 -56.581 1.00 62.59 229 SER A C 1
ATOM 1588 O O . SER A 1 229 ? -8.548 8.788 -56.814 1.00 62.59 229 SER A O 1
ATOM 1590 N N . PRO A 1 230 ? -6.512 9.589 -57.346 1.00 61.50 230 PRO A N 1
ATOM 1591 C CA . PRO A 1 230 ? -6.954 10.194 -58.591 1.00 61.50 230 PRO A CA 1
ATOM 1592 C C . PRO A 1 230 ? -7.134 9.113 -59.665 1.00 61.50 230 PRO A C 1
ATOM 1594 O O . PRO A 1 230 ? -6.248 8.301 -59.932 1.00 61.50 230 PRO A O 1
ATOM 1597 N N . SER A 1 231 ? -8.323 9.112 -60.259 1.00 66.31 231 SER A N 1
ATOM 1598 C CA . SER A 1 231 ? -8.724 8.312 -61.412 1.00 66.31 231 SER A CA 1
ATOM 1599 C C . SER A 1 231 ? -7.811 8.567 -62.613 1.00 66.31 231 SER A C 1
ATOM 1601 O O . SER A 1 231 ? -7.626 9.703 -63.045 1.00 66.31 231 SER A O 1
ATOM 1603 N N . ARG A 1 232 ? -7.271 7.483 -63.163 1.00 68.00 232 ARG A N 1
ATOM 1604 C CA . ARG A 1 232 ? -6.426 7.433 -64.359 1.00 68.00 232 ARG A CA 1
ATOM 1605 C C . ARG A 1 232 ? -7.306 7.589 -65.619 1.00 68.00 232 ARG A C 1
ATOM 1607 O O . ARG A 1 232 ? -8.267 6.831 -65.740 1.00 68.00 232 ARG A O 1
ATOM 1614 N N . PRO A 1 233 ? -7.031 8.518 -66.554 1.00 62.59 233 PRO A N 1
ATOM 1615 C CA . PRO A 1 233 ? -7.787 8.610 -67.801 1.00 62.59 233 PRO A CA 1
ATOM 1616 C C . PRO A 1 233 ? -7.329 7.541 -68.807 1.00 62.59 233 PRO A C 1
ATOM 1618 O O . PRO A 1 233 ? -6.136 7.299 -68.982 1.00 62.59 233 PRO A O 1
ATOM 1621 N N . ALA A 1 234 ? -8.297 6.892 -69.456 1.00 61.72 234 ALA A N 1
ATOM 1622 C CA . ALA A 1 234 ? -8.082 5.881 -70.485 1.00 61.72 234 ALA A CA 1
ATOM 1623 C C . ALA A 1 234 ? -7.712 6.536 -71.827 1.00 61.72 234 ALA A C 1
ATOM 1625 O O . ALA A 1 234 ? -8.509 7.266 -72.415 1.00 61.72 234 ALA A O 1
ATOM 1626 N N . THR A 1 235 ? -6.514 6.251 -72.333 1.00 66.25 235 THR A N 1
ATOM 1627 C CA . THR A 1 235 ? -6.103 6.612 -73.694 1.00 66.25 235 THR A CA 1
ATOM 1628 C C . THR A 1 235 ? -6.720 5.622 -74.683 1.00 66.25 235 THR A C 1
ATOM 1630 O O . THR A 1 235 ? -6.394 4.437 -74.683 1.00 66.25 235 THR A O 1
ATOM 1633 N N . ARG A 1 236 ? -7.634 6.111 -75.526 1.00 62.53 236 ARG A N 1
ATOM 1634 C CA . ARG A 1 236 ? -8.254 5.377 -76.636 1.00 62.53 236 ARG A CA 1
ATOM 1635 C C . ARG A 1 236 ? -7.465 5.665 -77.916 1.00 62.53 236 ARG A C 1
ATOM 1637 O O . ARG A 1 236 ? -7.626 6.729 -78.505 1.00 62.53 236 ARG A O 1
ATOM 1644 N N . THR A 1 237 ? -6.632 4.723 -78.355 1.00 67.50 237 THR A N 1
ATOM 1645 C CA . THR A 1 237 ? -5.956 4.794 -79.661 1.00 67.50 237 THR A CA 1
ATOM 1646 C C . THR A 1 237 ? -6.879 4.241 -80.745 1.00 67.50 237 THR A C 1
ATOM 1648 O O . THR A 1 237 ? -7.295 3.086 -80.698 1.00 67.50 237 THR A O 1
ATOM 1651 N N . VAL A 1 238 ? -7.218 5.087 -81.718 1.00 62.03 238 VAL A N 1
ATOM 1652 C CA . VAL A 1 238 ? -8.011 4.750 -82.907 1.00 62.03 238 VAL A CA 1
ATOM 1653 C C . VAL A 1 238 ? -7.067 4.232 -83.995 1.00 62.03 238 VAL A C 1
ATOM 1655 O O . VAL A 1 238 ? -6.172 4.948 -84.432 1.00 62.03 238 VAL A O 1
ATOM 1658 N N . SER A 1 239 ? -7.274 2.991 -84.441 1.00 65.00 239 SER A N 1
ATOM 1659 C CA . SER A 1 239 ? -6.627 2.423 -85.629 1.00 65.00 239 SER A CA 1
ATOM 1660 C C . SER A 1 239 ? -7.379 2.882 -86.881 1.00 65.00 239 SER A C 1
ATOM 1662 O O . SER A 1 239 ? -8.580 2.637 -87.005 1.00 65.00 239 SER A O 1
ATOM 1664 N N . ARG A 1 240 ? -6.691 3.556 -87.808 1.00 62.22 240 ARG A N 1
ATOM 1665 C CA . ARG A 1 240 ? -7.217 3.888 -89.138 1.00 62.22 240 ARG A CA 1
ATOM 1666 C C . ARG A 1 240 ? -6.468 3.040 -90.166 1.00 62.22 240 ARG A C 1
ATOM 1668 O O . ARG A 1 240 ? -5.288 3.261 -90.407 1.00 62.22 240 ARG A O 1
ATOM 1675 N N . ARG A 1 241 ? -7.161 2.054 -90.743 1.00 61.06 241 ARG A N 1
ATOM 1676 C CA . ARG A 1 241 ? -6.767 1.379 -91.987 1.00 61.06 241 ARG A CA 1
ATOM 1677 C C . ARG A 1 241 ? -7.255 2.212 -93.170 1.00 61.06 241 ARG A C 1
ATOM 1679 O O . ARG A 1 241 ? -8.463 2.425 -93.280 1.00 61.06 241 ARG A O 1
ATOM 1686 N N . ARG A 1 242 ? -6.342 2.605 -94.051 1.00 59.97 242 ARG A N 1
ATOM 1687 C CA . ARG A 1 242 ? -6.411 2.424 -95.508 1.00 59.97 242 ARG A CA 1
ATOM 1688 C C . ARG A 1 242 ? -5.100 2.880 -96.122 1.00 59.97 242 ARG A C 1
ATOM 1690 O O . ARG A 1 242 ? -4.622 3.950 -95.696 1.00 59.97 242 ARG A O 1
#